Protein AF-A0A423TDB8-F1 (afdb_monomer_lite)

Foldseek 3Di:
DPPVVVVVVVVVVVVVVPPPPLDPLQRLCVVACWGADPVQQEIENQRDQELVSLLVSLVSCVVSVNAETAEYHHEPHQRYQEADACSNARHAYQEYAHEAHARHEYAYANHHNNQERHAYYEDAYDQYQAQHQHAHQNHQYYEYCALNHAEQELCRCVNHQNHQEYYHEQHQVDPQFHDADQNSAASNQNHAYYHHENGQHGVLELDARSAAYQHPNHQEDHAYHDERAYAAANSHYNDALNHEYEYEYPAADDCRRCVRCQVRLYEYEYEDQDDPEQSCLVLVVDPPRPSYWYWYAYPNDIDTPVPDDNVSHPCNPPD

Secondary structure (DSSP, 8-state):
--SSHHHHHHHHHSS---------HHHHHTTSS-EEETTTTEEE-TT-SSHHHHHHHHHHHHHTT--EEEEEEEES-SS--B--TTTTTT-EEEEEEEE--TT-B--S---GGGGGT--EEE---TT--S------SS--EEE---TT--EE-TTTTTT-TT-SEEE-TTTT-SSS-BEE-TTTTTT-TT--EEE-TT--BGGGEE-TTTEE---TT--EEEEEEEEESEE-TTSEES--TT-EEEEEESS---HHHHHHHHHTT-EEEEE-SS-SSTTTHHHHH-TT-TT-EEEEEETTEEEEGGGS-GGGGTTTT--

Radius of gyration: 26.73 Å; chains: 1; bounding box: 59×51×99 Å

Organism: Penaeus vannamei (NCBI:txid6689)

pLDDT: mean 85.4, std 16.89, range [31.38, 98.81]

InterPro domains:
  IPR032675 Leucine-rich repeat domain superfamily [G3DSA:3.80.10.10] (21-308)

Sequence (319 aa):
MKTQVLLLAVLLAHAAVGWGLTPSLSSLLENSACDYNDLENIVDCSAVEDVSEVTDAMNILSEAGFNDFGSFLLSDNPRVTSLPEDLFGDVQFRRIAITNNANLVIEKDFLGAARDVVLQIDLSSPQMASIPPLRSSSVTKYTQNAEALEHISKDALAGMPNLESLTLKKAGNNQNGLTIDFGAFATLKKLEALDMEGSRLSGFNVTSGAFHFDSPALKTVQLGGIYMANVFPSSFEGFTADTTLTLMLNYPITIGNFFNVFNSGASVVVQETTPCSCNLAWIRLSSFLQQASISCIVRQDFVSLANVPESSFLHCCGA

Structure (mmCIF, N/CA/C/O backbone):
data_AF-A0A423TDB8-F1
#
_entry.id   AF-A0A423TDB8-F1
#
loop_
_atom_site.group_PDB
_atom_site.id
_atom_site.type_symbol
_atom_site.label_atom_id
_atom_site.label_alt_id
_atom_site.label_comp_id
_atom_site.label_asym_id
_atom_site.label_entity_id
_atom_site.label_seq_id
_atom_site.pdbx_PDB_ins_code
_atom_site.Cartn_x
_atom_site.Cartn_y
_atom_site.Cartn_z
_atom_site.occupancy
_atom_site.B_iso_or_equiv
_atom_site.auth_seq_id
_atom_site.auth_comp_id
_atom_site.auth_asym_id
_atom_site.auth_atom_id
_atom_site.pdbx_PDB_model_num
ATOM 1 N N . MET A 1 1 ? -33.762 -32.361 58.397 1.00 47.97 1 MET A N 1
ATOM 2 C CA . MET A 1 1 ? -34.072 -30.964 57.999 1.00 47.97 1 MET A CA 1
ATOM 3 C C . MET A 1 1 ? -32.888 -30.250 57.316 1.00 47.97 1 MET A C 1
ATOM 5 O O . MET A 1 1 ? -32.686 -29.070 57.548 1.00 47.97 1 MET A O 1
ATOM 9 N N . LYS A 1 2 ? -32.105 -30.918 56.449 1.00 42.94 2 LYS A N 1
ATOM 10 C CA . LYS A 1 2 ? -31.031 -30.266 55.657 1.00 42.94 2 LYS A CA 1
ATOM 11 C C . LYS A 1 2 ? -31.090 -30.561 54.150 1.00 42.94 2 LYS A C 1
ATOM 13 O O . LYS A 1 2 ? -30.328 -29.990 53.389 1.00 42.94 2 LYS A O 1
ATOM 18 N N . THR A 1 3 ? -32.036 -31.387 53.710 1.00 41.88 3 THR A N 1
ATOM 19 C CA . THR A 1 3 ? -32.148 -31.852 52.317 1.00 41.88 3 THR A CA 1
ATOM 20 C C . THR A 1 3 ? -33.289 -31.203 51.527 1.00 41.88 3 THR A C 1
ATOM 22 O O . THR A 1 3 ? -33.390 -31.432 50.331 1.00 41.88 3 THR A O 1
ATOM 25 N N . GLN A 1 4 ? -34.119 -30.360 52.153 1.00 42.53 4 GLN A N 1
ATOM 26 C CA . GLN A 1 4 ? -35.199 -29.628 51.465 1.00 42.53 4 GLN A CA 1
ATOM 27 C C . GLN A 1 4 ? -34.854 -28.172 51.117 1.00 42.53 4 GLN A C 1
ATOM 29 O O . GLN A 1 4 ? -35.576 -27.548 50.351 1.00 42.53 4 GLN A O 1
ATOM 34 N N . VAL A 1 5 ? -33.733 -27.637 51.615 1.00 44.56 5 VAL A N 1
ATOM 35 C CA . VAL A 1 5 ? -33.300 -26.260 51.303 1.00 44.56 5 VAL A CA 1
ATOM 36 C C . VAL A 1 5 ? -32.491 -26.201 49.998 1.00 44.56 5 VAL A C 1
ATOM 38 O O . VAL A 1 5 ? -32.511 -25.187 49.311 1.00 44.56 5 VAL A O 1
ATOM 41 N N . LEU A 1 6 ? -31.849 -27.304 49.588 1.00 40.44 6 LEU A N 1
ATOM 42 C CA . LEU A 1 6 ? -31.037 -27.325 48.364 1.00 40.44 6 LEU A CA 1
ATOM 43 C C . LEU A 1 6 ? -31.867 -27.410 47.070 1.00 40.44 6 LEU A C 1
ATOM 45 O O . LEU A 1 6 ? -31.426 -26.912 46.041 1.00 40.44 6 LEU A O 1
ATOM 49 N N . LEU A 1 7 ? -33.075 -27.990 47.106 1.00 37.03 7 LEU A N 1
ATOM 50 C CA . LEU A 1 7 ? -33.921 -28.081 45.907 1.00 37.03 7 LEU A CA 1
ATOM 51 C C . LEU A 1 7 ? -34.607 -26.751 45.5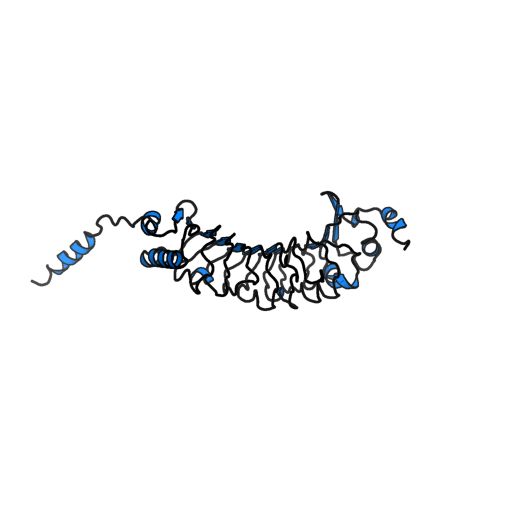59 1.00 37.03 7 LEU A C 1
ATOM 53 O O . LEU A 1 7 ? -34.868 -26.498 44.387 1.00 37.03 7 LEU A O 1
ATOM 57 N N . LEU A 1 8 ? -34.852 -25.878 46.543 1.00 37.00 8 LEU A N 1
ATOM 58 C CA . LEU A 1 8 ? -35.463 -24.568 46.290 1.00 37.00 8 LEU A CA 1
ATOM 59 C C . LEU A 1 8 ? -34.463 -23.564 45.687 1.00 37.00 8 LEU A C 1
ATOM 61 O O . LEU A 1 8 ? -34.857 -22.721 44.888 1.00 37.00 8 LEU A O 1
ATOM 65 N N . ALA A 1 9 ? -33.168 -23.690 46.000 1.00 38.56 9 ALA A N 1
ATOM 66 C CA . ALA A 1 9 ? -32.120 -22.836 45.432 1.00 38.56 9 ALA A CA 1
ATOM 67 C C . ALA A 1 9 ? -31.793 -23.183 43.964 1.00 38.56 9 ALA A C 1
ATOM 69 O O . ALA A 1 9 ? -31.503 -22.293 43.171 1.00 38.56 9 ALA A O 1
ATOM 70 N N . VAL A 1 10 ? -31.906 -24.458 43.570 1.00 40.19 10 VAL A N 1
ATOM 71 C CA . VAL A 1 10 ? -31.665 -24.889 42.177 1.00 40.19 10 VAL A CA 1
ATOM 72 C C . VAL A 1 10 ? -32.864 -24.585 41.266 1.00 40.19 10 VAL A C 1
ATOM 74 O O . VAL A 1 10 ? -32.676 -24.296 40.085 1.00 40.19 10 VAL A O 1
ATOM 77 N N . LEU A 1 11 ? -34.088 -24.556 41.806 1.00 34.47 11 LEU A N 1
ATOM 78 C CA . LEU A 1 11 ? -35.290 -24.153 41.061 1.00 34.47 11 LEU A CA 1
ATOM 79 C C . LEU A 1 11 ? -35.441 -22.627 40.918 1.00 34.47 11 LEU A C 1
ATOM 81 O O . LEU A 1 11 ? -36.023 -22.177 39.935 1.00 34.47 11 LEU A O 1
ATOM 85 N N . LEU A 1 12 ? -34.852 -21.823 41.813 1.00 34.44 12 LEU A N 1
ATOM 86 C CA . LEU A 1 12 ? -34.768 -20.363 41.644 1.00 34.44 12 LEU A CA 1
ATOM 87 C C . LEU A 1 12 ? -33.663 -19.927 40.665 1.00 34.44 12 LEU A C 1
ATOM 89 O O . LEU A 1 12 ? -33.785 -18.866 40.062 1.00 34.44 12 LEU A O 1
ATOM 93 N N . ALA A 1 13 ? -32.645 -20.760 40.422 1.00 36.22 13 ALA A N 1
ATOM 94 C CA . ALA A 1 13 ? -31.637 -20.503 39.387 1.00 36.22 13 ALA A CA 1
ATOM 95 C C . ALA A 1 13 ? -32.132 -20.822 37.958 1.00 36.22 13 ALA A C 1
ATOM 97 O O . ALA A 1 13 ? -31.600 -20.285 36.995 1.00 36.22 13 ALA A O 1
ATOM 98 N N . HIS A 1 14 ? -33.175 -21.649 37.811 1.00 34.91 14 HIS A N 1
ATOM 99 C CA . HIS A 1 14 ? -33.782 -21.969 36.508 1.00 34.91 14 HIS A CA 1
ATOM 100 C C . HIS A 1 14 ? -35.017 -21.116 36.173 1.00 34.91 14 HIS A C 1
ATOM 102 O O . HIS A 1 14 ? -35.495 -21.153 35.043 1.00 34.91 14 HIS A O 1
ATOM 108 N N . ALA A 1 15 ? -35.526 -20.327 37.125 1.00 31.92 15 ALA A N 1
ATOM 109 C CA . ALA A 1 15 ? -36.660 -19.421 36.917 1.00 31.92 15 ALA A CA 1
ATOM 110 C C . ALA A 1 15 ? -36.241 -17.960 36.654 1.00 31.92 15 ALA A C 1
ATOM 112 O O . ALA A 1 15 ? -37.093 -17.125 36.364 1.00 31.92 15 ALA A O 1
ATOM 113 N N . ALA A 1 16 ? -34.937 -17.660 36.702 1.00 34.12 16 ALA A N 1
ATOM 114 C CA . ALA A 1 16 ? -34.360 -16.388 36.264 1.00 34.12 16 ALA A CA 1
ATOM 115 C C . ALA A 1 16 ? -33.851 -16.432 34.809 1.00 34.12 16 ALA A C 1
ATOM 117 O O . ALA A 1 16 ? -33.123 -15.543 34.384 1.00 34.12 16 ALA A O 1
ATOM 118 N N . VAL A 1 17 ? -34.305 -17.400 34.001 1.00 40.53 17 VAL A N 1
ATOM 119 C CA . VAL A 1 17 ? -34.370 -17.243 32.533 1.00 40.53 17 VAL A CA 1
ATOM 120 C C . VAL A 1 17 ? -35.601 -16.386 32.210 1.00 40.53 17 VAL A C 1
ATOM 122 O O . VAL A 1 17 ? -36.497 -16.748 31.450 1.00 40.53 17 VAL A O 1
ATOM 125 N N . GLY A 1 18 ? -35.702 -15.249 32.895 1.00 37.06 18 GLY A N 1
ATOM 126 C CA . GLY A 1 18 ? -36.637 -14.205 32.548 1.00 37.06 18 GLY A CA 1
ATOM 127 C C . GLY A 1 18 ? -36.064 -13.547 31.319 1.00 37.06 18 GLY A C 1
ATOM 128 O O . GLY A 1 18 ? -35.128 -12.781 31.475 1.00 37.06 18 GLY A O 1
ATOM 129 N N . TRP A 1 19 ? -36.562 -13.929 30.139 1.00 38.28 19 TRP A N 1
ATOM 130 C CA . TRP A 1 19 ? -36.590 -13.113 28.923 1.00 38.28 19 TRP A CA 1
ATOM 131 C C . TRP A 1 19 ? -35.414 -12.140 28.878 1.00 38.28 19 TRP A C 1
ATOM 133 O O . TRP A 1 19 ? -35.594 -10.928 28.984 1.00 38.28 19 TRP A O 1
ATOM 143 N N . GLY A 1 20 ? -34.202 -12.697 28.838 1.00 37.84 20 GLY A N 1
ATOM 144 C CA . GLY A 1 20 ? -32.996 -11.915 28.670 1.00 37.84 20 GLY A CA 1
ATOM 145 C C . GLY A 1 20 ? -33.059 -11.391 27.254 1.00 37.84 20 GLY A C 1
ATOM 146 O O . GLY A 1 20 ? -32.600 -12.059 26.334 1.00 37.84 20 GLY A O 1
ATOM 147 N N . LEU A 1 21 ? -33.727 -10.254 27.073 1.00 44.28 21 LEU A N 1
ATOM 148 C CA . LEU A 1 21 ? -33.546 -9.413 25.912 1.00 44.28 21 LEU A CA 1
ATOM 149 C C . LEU A 1 21 ? -32.072 -9.032 25.974 1.00 44.28 21 LEU A C 1
ATOM 151 O O . LEU A 1 21 ? -31.703 -8.098 26.679 1.00 44.28 21 LEU A O 1
ATOM 155 N N . THR A 1 22 ? -31.219 -9.829 25.331 1.00 56.78 22 THR A N 1
ATOM 156 C CA . THR A 1 22 ? -29.885 -9.371 24.969 1.00 56.78 22 THR A CA 1
ATOM 157 C C . THR A 1 22 ? -30.126 -8.052 24.247 1.00 56.78 22 THR A C 1
ATOM 159 O O . THR A 1 22 ? -30.846 -8.073 23.238 1.00 56.78 22 THR A O 1
ATOM 162 N N . PRO A 1 23 ? -29.676 -6.911 24.798 1.00 64.12 23 PRO A N 1
ATOM 163 C CA . PRO A 1 23 ? -29.889 -5.639 24.136 1.00 64.12 23 PRO A CA 1
ATOM 164 C C . PRO A 1 23 ? -29.324 -5.768 22.724 1.00 64.12 23 PRO A C 1
ATOM 166 O O . PRO A 1 23 ? -28.252 -6.342 22.523 1.00 64.12 23 PRO A O 1
ATOM 169 N N . SER A 1 24 ? -30.096 -5.326 21.734 1.00 80.25 24 SER A N 1
ATOM 170 C CA . SER A 1 24 ? -29.596 -5.268 20.363 1.00 80.25 24 SER A CA 1
ATOM 171 C C . SER A 1 24 ? -28.331 -4.407 20.326 1.00 80.25 24 SER A C 1
ATOM 173 O O . SER A 1 24 ? -28.230 -3.435 21.078 1.00 80.25 24 SER A O 1
ATOM 175 N N . LEU A 1 25 ? -27.376 -4.738 19.461 1.00 82.69 25 LEU A N 1
ATOM 176 C CA . LEU A 1 25 ? -26.144 -3.960 19.303 1.00 82.69 25 LEU A CA 1
ATOM 177 C C . LEU A 1 25 ? -26.436 -2.479 19.022 1.00 82.69 25 LEU A C 1
ATOM 179 O O . LEU A 1 25 ? -25.852 -1.612 19.665 1.00 82.69 25 LEU A O 1
ATOM 183 N N . SER A 1 26 ? -27.434 -2.188 18.184 1.00 82.56 26 SER A N 1
ATOM 184 C CA . SER A 1 26 ? -27.888 -0.815 17.935 1.00 82.56 26 SER A CA 1
ATOM 185 C C . SER A 1 26 ? -28.382 -0.113 19.207 1.00 82.56 26 SER A C 1
ATOM 187 O O . SER A 1 26 ? -28.063 1.047 19.427 1.00 82.56 26 SER A O 1
ATOM 189 N N . SER A 1 27 ? -29.099 -0.812 20.098 1.00 82.94 27 SER A N 1
ATOM 190 C CA . SER A 1 27 ? -29.525 -0.232 21.386 1.00 82.94 27 SER A CA 1
ATOM 191 C C . SER A 1 27 ? -28.383 -0.055 22.393 1.00 82.94 27 SER A C 1
ATOM 193 O O . SER A 1 27 ? -28.468 0.802 23.266 1.00 82.94 27 SER A O 1
ATOM 195 N N . LEU A 1 28 ? -27.314 -0.856 22.295 1.00 84.94 28 LEU A N 1
ATOM 196 C CA . LEU A 1 28 ? -26.120 -0.676 23.130 1.00 84.94 28 LEU A CA 1
ATOM 197 C C . LEU A 1 28 ? -25.355 0.586 22.731 1.00 84.94 28 LEU A C 1
ATOM 199 O O . LEU A 1 28 ? -24.870 1.310 23.597 1.00 84.94 28 LEU A O 1
ATOM 203 N N . LEU A 1 29 ? -25.287 0.852 21.428 1.00 87.75 29 LEU A N 1
ATOM 204 C CA . LEU A 1 29 ? -24.590 2.002 20.866 1.00 87.75 29 LEU A CA 1
ATOM 205 C C . LEU A 1 29 ? -25.468 3.253 20.722 1.00 87.75 29 LEU A C 1
ATOM 207 O O . LEU A 1 29 ? -24.946 4.286 20.331 1.00 87.75 29 LEU A O 1
ATOM 211 N N . GLU A 1 30 ? -26.751 3.216 21.097 1.00 78.75 30 GLU A N 1
ATOM 212 C CA . GLU A 1 30 ? -27.700 4.338 20.939 1.00 78.75 30 GLU A CA 1
ATOM 213 C C . GLU A 1 30 ? -27.249 5.630 21.649 1.00 78.75 30 GLU A C 1
ATOM 215 O O . GLU A 1 30 ? -27.601 6.731 21.230 1.00 78.75 30 GLU A O 1
ATOM 220 N N . ASN A 1 31 ? -26.445 5.500 22.711 1.00 74.81 31 ASN A N 1
ATOM 221 C CA . ASN A 1 31 ? -25.842 6.632 23.427 1.00 74.81 31 ASN A CA 1
ATOM 222 C C . ASN A 1 31 ? -24.382 6.907 23.030 1.00 74.81 31 ASN A C 1
ATOM 224 O O . ASN A 1 31 ? -23.769 7.823 23.574 1.00 74.81 31 ASN A O 1
ATOM 228 N N . SER A 1 32 ? -23.817 6.110 22.125 1.00 81.94 32 SER A N 1
ATOM 229 C CA . SER A 1 32 ? -22.522 6.370 21.505 1.00 81.94 32 SER A CA 1
ATOM 230 C C . SER A 1 32 ? -22.733 7.111 20.183 1.00 81.94 32 SER A C 1
ATOM 232 O O . SER A 1 32 ? -23.771 6.969 19.543 1.00 81.94 32 SER A O 1
ATOM 234 N N . ALA A 1 33 ? -21.748 7.887 19.739 1.00 88.00 33 ALA A N 1
ATOM 235 C CA . ALA A 1 33 ? -21.774 8.473 18.396 1.00 88.00 33 ALA A CA 1
ATOM 236 C C . ALA A 1 33 ? -21.326 7.481 17.299 1.00 88.00 33 ALA A C 1
ATOM 238 O O . ALA A 1 33 ? -21.168 7.869 16.139 1.00 88.00 33 ALA A O 1
ATOM 239 N N . CYS A 1 34 ? -21.123 6.211 17.662 1.00 95.56 34 CYS A N 1
ATOM 240 C CA . CYS A 1 34 ? -20.943 5.111 16.727 1.00 95.56 34 CYS A CA 1
ATOM 241 C C . CYS A 1 34 ? -22.285 4.416 16.465 1.00 95.56 34 CYS A C 1
ATOM 243 O O . CYS A 1 34 ? -23.107 4.278 17.366 1.00 95.56 34 CYS A O 1
ATOM 245 N N . ASP A 1 35 ? -22.482 3.930 15.246 1.00 94.69 35 ASP A N 1
ATOM 246 C CA . ASP A 1 35 ? -23.650 3.147 14.849 1.00 94.69 35 ASP A CA 1
ATOM 247 C C . ASP A 1 35 ? -23.231 1.721 14.471 1.00 94.69 35 ASP A C 1
ATOM 249 O O . ASP A 1 35 ? -22.113 1.485 14.004 1.00 94.69 35 ASP A O 1
ATOM 253 N N . TYR A 1 36 ? -24.129 0.758 14.671 1.00 95.00 36 TYR A N 1
ATOM 254 C CA . TYR A 1 36 ? -23.941 -0.616 14.226 1.00 95.00 36 TYR A CA 1
ATOM 255 C C . TYR A 1 36 ? -24.950 -0.980 13.143 1.00 95.00 36 TYR A C 1
ATOM 257 O O . TYR A 1 36 ? -26.163 -1.002 13.365 1.00 95.00 36 TYR A O 1
ATOM 265 N N . ASN A 1 37 ? -24.422 -1.351 11.980 1.00 92.44 37 ASN A N 1
ATOM 266 C CA . ASN A 1 37 ? -25.196 -1.893 10.878 1.00 92.44 37 ASN A CA 1
ATOM 267 C C . ASN A 1 37 ? -25.186 -3.429 10.931 1.00 92.44 37 ASN A C 1
ATOM 269 O O . ASN A 1 37 ? -24.228 -4.070 10.488 1.00 92.44 37 ASN A O 1
ATOM 273 N N . ASP A 1 38 ? -26.288 -4.007 11.421 1.00 87.56 38 ASP A N 1
ATOM 274 C CA . ASP A 1 38 ? -26.511 -5.457 11.530 1.00 87.56 38 ASP A CA 1
ATOM 275 C C . ASP A 1 38 ? -26.313 -6.206 10.199 1.00 87.56 38 ASP A C 1
ATOM 277 O O . ASP A 1 38 ? -25.775 -7.314 10.171 1.00 87.56 38 ASP A O 1
ATOM 281 N N . LEU A 1 39 ? -26.776 -5.629 9.082 1.00 87.38 39 LEU A N 1
ATOM 282 C CA . LEU A 1 39 ? -26.801 -6.311 7.782 1.00 87.38 39 LEU A CA 1
ATOM 283 C C . LEU A 1 39 ? -25.399 -6.493 7.207 1.00 87.38 39 LEU A C 1
ATOM 285 O O . LEU A 1 39 ? -25.115 -7.502 6.560 1.00 87.38 39 LEU A O 1
ATOM 289 N N . GLU A 1 40 ? -24.536 -5.509 7.434 1.00 89.38 40 GLU A N 1
ATOM 290 C CA . GLU A 1 40 ? -23.174 -5.490 6.906 1.00 89.38 40 GLU A CA 1
ATOM 291 C C . GLU A 1 40 ? -22.130 -5.891 7.962 1.00 89.38 40 GLU A C 1
ATOM 293 O O . GLU A 1 40 ? -20.965 -6.115 7.628 1.00 89.38 40 GLU A O 1
ATOM 298 N N . ASN A 1 41 ? -22.553 -6.047 9.223 1.00 94.69 41 ASN A N 1
ATOM 299 C CA . ASN A 1 41 ? -21.706 -6.286 10.387 1.00 94.69 41 ASN A CA 1
ATOM 300 C C . ASN A 1 41 ? -20.602 -5.219 10.525 1.00 94.69 41 ASN A C 1
ATOM 302 O O . ASN A 1 41 ? -19.408 -5.538 10.614 1.00 94.69 41 ASN A O 1
ATOM 306 N N . ILE A 1 42 ? -21.020 -3.951 10.489 1.00 96.88 42 ILE A N 1
ATOM 307 C CA . ILE A 1 42 ? -20.144 -2.775 10.488 1.00 96.88 42 ILE A CA 1
ATOM 308 C C . ILE A 1 42 ? -20.400 -1.932 11.730 1.00 96.88 42 ILE A C 1
ATOM 310 O O . ILE A 1 42 ? -21.548 -1.601 12.011 1.00 96.88 42 ILE A O 1
ATOM 314 N N . VAL A 1 43 ? -19.328 -1.542 12.416 1.00 97.88 43 VAL A N 1
ATOM 315 C CA . VAL A 1 43 ? -19.348 -0.457 13.402 1.00 97.88 43 VAL A CA 1
ATOM 316 C C . VAL A 1 43 ? -18.830 0.806 12.719 1.00 97.88 43 VAL A C 1
ATOM 318 O O . VAL A 1 43 ? -17.675 0.851 12.291 1.00 97.88 43 VAL A O 1
ATOM 321 N N . ASP A 1 44 ? -19.689 1.810 12.580 1.00 97.81 44 ASP A N 1
ATOM 322 C CA . ASP A 1 44 ? -19.379 3.086 11.941 1.00 97.81 44 ASP A CA 1
ATOM 323 C C . ASP A 1 44 ? -19.302 4.196 12.988 1.00 97.81 44 ASP A C 1
ATOM 325 O O . ASP A 1 44 ? -20.299 4.568 13.596 1.00 97.81 44 ASP A O 1
ATOM 329 N N . CYS A 1 45 ? -18.106 4.735 13.187 1.00 97.88 45 CYS A N 1
ATOM 330 C CA . CYS A 1 45 ? -17.833 5.827 14.112 1.00 97.88 45 CYS A CA 1
ATOM 331 C C . CYS A 1 45 ? -17.531 7.142 13.378 1.00 97.88 45 CYS A C 1
ATOM 333 O O . CYS A 1 45 ? -16.879 8.028 13.922 1.00 97.88 45 CYS A O 1
ATOM 335 N N . SER A 1 46 ? -17.978 7.302 12.132 1.00 97.00 46 SER A N 1
ATOM 336 C CA . SER A 1 46 ? -17.703 8.500 11.326 1.00 97.00 46 SER A CA 1
ATOM 337 C C . SER A 1 46 ? -18.282 9.788 11.930 1.00 97.00 46 SER A C 1
ATOM 339 O O . SER A 1 46 ? -17.739 10.871 11.707 1.00 97.00 46 SER A O 1
ATOM 341 N N . ALA A 1 47 ? -19.342 9.687 12.739 1.00 95.88 47 ALA A N 1
ATOM 342 C CA . ALA A 1 47 ? -20.044 10.828 13.331 1.00 95.88 47 ALA A CA 1
ATOM 343 C C . ALA A 1 47 ? -19.489 11.307 14.687 1.00 95.88 47 ALA A C 1
ATOM 345 O O . ALA A 1 47 ? -19.988 12.306 15.207 1.00 95.88 47 ALA A O 1
ATOM 346 N N . VAL A 1 48 ? -18.475 10.635 15.246 1.00 96.38 48 VAL A N 1
ATOM 347 C CA . VAL A 1 48 ? -17.936 10.971 16.576 1.00 96.38 48 VAL A CA 1
ATOM 348 C C . VAL A 1 48 ? -17.379 12.391 16.636 1.00 96.38 48 VAL A C 1
ATOM 350 O O . VAL A 1 48 ? -16.776 12.894 15.680 1.00 96.38 48 VAL A O 1
ATOM 353 N N . GLU A 1 49 ? -17.553 13.049 17.778 1.00 94.50 49 GLU A N 1
ATOM 354 C CA . GLU A 1 49 ? -17.000 14.383 18.003 1.00 94.50 49 GLU A CA 1
ATOM 355 C C . GLU A 1 49 ? -15.576 14.341 18.567 1.00 94.50 49 GLU A C 1
ATOM 357 O O . GLU A 1 49 ? -14.782 15.240 18.275 1.00 94.50 49 GLU A O 1
ATOM 362 N N . ASP A 1 50 ? -15.256 13.282 19.316 1.00 94.75 50 ASP A N 1
ATOM 363 C CA . ASP A 1 50 ? -13.960 13.013 19.939 1.00 94.75 50 ASP A CA 1
ATOM 364 C C . ASP A 1 50 ? -13.602 11.520 19.816 1.00 94.75 50 ASP A C 1
ATOM 366 O O . ASP A 1 50 ? -14.469 10.647 19.806 1.00 94.75 50 ASP A O 1
ATOM 370 N N . VAL A 1 51 ? -12.308 11.200 19.743 1.00 96.06 51 VAL A N 1
ATOM 371 C CA . VAL A 1 51 ? -11.836 9.806 19.667 1.00 96.06 51 VAL A CA 1
ATOM 372 C C . VAL A 1 51 ? -12.144 9.010 20.944 1.00 96.06 51 VAL A C 1
ATOM 374 O O . VAL A 1 51 ? -12.214 7.778 20.903 1.00 96.06 51 VAL A O 1
ATOM 377 N N . SER A 1 52 ? -12.372 9.683 22.077 1.00 96.00 52 SER A N 1
ATOM 378 C CA . SER A 1 52 ? -12.838 9.037 23.305 1.00 96.00 52 SER A CA 1
ATOM 379 C C . SER A 1 52 ? -14.182 8.342 23.109 1.00 96.00 52 SER A C 1
ATOM 381 O O . SER A 1 52 ? -14.376 7.271 23.664 1.00 96.00 52 SER A O 1
ATOM 383 N N . GLU A 1 53 ? -15.071 8.873 22.263 1.00 96.56 53 GLU A N 1
ATOM 384 C CA . GLU A 1 53 ? -16.374 8.254 21.982 1.00 96.56 53 GLU A CA 1
ATOM 385 C C . GLU A 1 53 ? -16.222 6.916 21.247 1.00 96.56 53 GLU A C 1
ATOM 387 O O . GLU A 1 53 ? -16.988 5.985 21.489 1.00 96.56 53 GLU A O 1
ATOM 392 N N . VAL A 1 54 ? -15.190 6.784 20.403 1.00 97.44 54 VAL A N 1
ATOM 393 C CA . VAL A 1 54 ? -14.823 5.493 19.800 1.00 97.44 54 VAL A CA 1
ATOM 394 C C . VAL A 1 54 ? -14.363 4.528 20.886 1.00 97.44 54 VAL A C 1
ATOM 396 O O . VAL A 1 54 ? -14.805 3.385 20.921 1.00 97.44 54 VAL A O 1
ATOM 399 N N . THR A 1 55 ? -13.500 4.992 21.792 1.00 96.88 55 THR A N 1
ATOM 400 C CA . THR A 1 55 ? -12.972 4.171 22.895 1.00 96.88 55 THR A CA 1
ATOM 401 C C . THR A 1 55 ? -14.104 3.689 23.808 1.00 96.88 55 THR A C 1
ATOM 403 O O . THR A 1 55 ? -14.170 2.510 24.153 1.00 96.88 55 THR A O 1
ATOM 406 N N . ASP A 1 56 ? -15.039 4.576 24.146 1.00 96.12 56 ASP A N 1
ATOM 407 C CA . ASP A 1 56 ? -16.214 4.265 24.958 1.00 96.12 56 ASP A CA 1
ATOM 408 C C . ASP A 1 56 ? -17.119 3.243 24.260 1.00 96.12 56 ASP A C 1
ATOM 410 O O . ASP A 1 56 ? -17.557 2.283 24.894 1.00 96.12 56 ASP A O 1
ATOM 414 N N . ALA A 1 57 ? -17.338 3.382 22.948 1.00 96.94 57 ALA A N 1
ATOM 415 C CA . ALA A 1 57 ? -18.082 2.398 22.167 1.00 96.94 57 ALA A CA 1
ATOM 416 C C . ALA A 1 57 ? -17.407 1.017 22.197 1.00 96.94 57 ALA A C 1
ATOM 418 O O . ALA A 1 57 ? -18.081 0.020 22.451 1.00 96.94 57 ALA A O 1
ATOM 419 N N . MET A 1 58 ? -16.084 0.937 22.006 1.00 97.44 58 MET A N 1
ATOM 420 C CA . MET A 1 58 ? -15.355 -0.339 22.082 1.00 97.44 58 MET A CA 1
ATOM 421 C C . MET A 1 58 ? -15.477 -0.984 23.469 1.00 97.44 58 MET A C 1
ATOM 423 O O . MET A 1 58 ? -15.703 -2.191 23.568 1.00 97.44 58 MET A O 1
ATOM 427 N N . ASN A 1 59 ? -15.408 -0.184 24.538 1.00 96.06 59 ASN A N 1
ATOM 428 C CA . ASN A 1 59 ? -15.599 -0.666 25.907 1.00 96.06 59 ASN A CA 1
ATOM 429 C C . ASN A 1 59 ? -17.018 -1.206 26.130 1.00 96.06 59 ASN A C 1
ATOM 431 O O . ASN A 1 59 ? -17.170 -2.306 26.653 1.00 96.06 59 ASN A O 1
ATOM 435 N N . ILE A 1 60 ? -18.051 -0.484 25.679 1.00 95.19 60 ILE A N 1
ATOM 436 C CA . ILE A 1 60 ? -19.453 -0.924 25.774 1.00 95.19 60 ILE A CA 1
ATOM 437 C C . ILE A 1 60 ? -19.653 -2.266 25.058 1.00 95.19 60 ILE A C 1
ATOM 439 O O . ILE A 1 60 ? -20.284 -3.174 25.604 1.00 95.19 60 ILE A O 1
ATOM 443 N N . LEU A 1 61 ? -19.112 -2.402 23.844 1.00 95.75 61 LEU A N 1
ATOM 444 C CA . LEU A 1 61 ? -19.199 -3.634 23.060 1.00 95.75 61 LEU A CA 1
ATOM 445 C C . LEU A 1 61 ? -18.502 -4.798 23.776 1.00 95.75 61 LEU A C 1
ATOM 447 O O . LEU A 1 61 ? -19.099 -5.869 23.922 1.00 95.75 61 LEU A O 1
ATOM 451 N N . SER A 1 62 ? -17.294 -4.563 24.294 1.00 95.69 62 SER A N 1
ATOM 452 C CA . SER A 1 62 ? -16.523 -5.575 25.017 1.00 95.69 62 SER A CA 1
ATOM 453 C C . SER A 1 62 ? -17.189 -6.024 26.316 1.00 95.69 62 SER A C 1
ATOM 455 O O . SER A 1 62 ? -17.366 -7.225 26.542 1.00 95.69 62 SER A O 1
ATOM 457 N N . GLU A 1 63 ? -17.660 -5.085 27.140 1.00 95.25 63 GLU A N 1
ATOM 458 C CA . GLU A 1 63 ? -18.365 -5.380 28.393 1.00 95.25 63 GLU A CA 1
ATOM 459 C C . GLU A 1 63 ? -19.667 -6.161 28.161 1.00 95.25 63 GLU A C 1
ATOM 461 O O . GLU A 1 63 ? -20.045 -7.011 28.972 1.00 95.25 63 GLU A O 1
ATOM 466 N N . ALA A 1 64 ? -20.333 -5.916 27.030 1.00 93.25 64 ALA A N 1
ATOM 467 C CA . ALA A 1 64 ? -21.515 -6.655 26.605 1.00 93.25 64 ALA A CA 1
ATOM 468 C C . ALA A 1 64 ? -21.193 -8.013 25.941 1.00 93.25 64 ALA A C 1
ATOM 470 O O . ALA A 1 64 ? -22.110 -8.784 25.647 1.00 93.25 64 ALA A O 1
ATOM 471 N N . GLY A 1 65 ? -19.912 -8.338 25.738 1.00 94.44 65 GLY A N 1
ATOM 472 C CA . GLY A 1 65 ? -19.442 -9.598 25.159 1.00 94.44 65 GLY A CA 1
ATOM 473 C C . GLY A 1 65 ? -19.474 -9.653 23.629 1.00 94.44 65 GLY A C 1
ATOM 474 O O . GLY A 1 65 ? -19.342 -10.739 23.058 1.00 94.44 65 GLY A O 1
ATOM 475 N N . PHE A 1 66 ? -19.642 -8.515 22.956 1.00 94.25 66 PHE A N 1
ATOM 476 C CA . PHE A 1 66 ? -19.616 -8.405 21.500 1.00 94.25 66 PHE A CA 1
ATOM 477 C C . PHE A 1 66 ? -18.227 -7.965 21.033 1.00 94.25 66 PHE A C 1
ATOM 479 O O . PHE A 1 66 ? -17.928 -6.780 20.972 1.00 94.25 66 PHE A O 1
ATOM 486 N N . ASN A 1 67 ? -17.384 -8.939 20.687 1.00 95.19 67 ASN A N 1
ATOM 487 C CA . ASN A 1 67 ? -15.966 -8.698 20.400 1.00 95.19 67 ASN A CA 1
ATOM 488 C C . ASN A 1 67 ? -15.546 -8.963 18.951 1.00 95.19 67 ASN A C 1
ATOM 490 O O . ASN A 1 67 ? -14.387 -8.737 18.639 1.00 95.19 67 ASN A O 1
ATOM 494 N N . ASP A 1 68 ? -16.414 -9.469 18.070 1.00 96.38 68 ASP A N 1
ATOM 495 C CA . ASP A 1 68 ? -16.019 -9.842 16.701 1.00 96.38 68 ASP A CA 1
ATOM 496 C C . ASP A 1 68 ? -16.948 -9.219 15.659 1.00 96.38 68 ASP A C 1
ATOM 498 O O . ASP A 1 68 ? -18.134 -9.548 15.579 1.00 96.38 68 ASP A O 1
ATOM 502 N N . PHE A 1 69 ? -16.383 -8.337 14.838 1.00 97.62 69 PHE A N 1
ATOM 503 C CA . PHE A 1 69 ? -17.100 -7.564 13.835 1.00 97.62 69 PHE A CA 1
ATOM 504 C C . PHE A 1 69 ? -16.469 -7.694 12.448 1.00 97.62 69 PHE A C 1
ATOM 506 O O . PHE A 1 69 ? -15.275 -7.954 12.252 1.00 97.62 69 PHE A O 1
ATOM 513 N N . GLY A 1 70 ? -17.305 -7.479 11.436 1.00 98.06 70 GLY A N 1
ATOM 514 C CA . GLY A 1 70 ? -16.902 -7.535 10.042 1.00 98.06 70 GLY A CA 1
ATOM 515 C C . GLY A 1 70 ? -16.014 -6.356 9.677 1.00 98.06 70 GLY A C 1
ATOM 516 O O . GLY A 1 70 ? -14.944 -6.550 9.087 1.00 98.06 70 GLY A O 1
ATOM 517 N N . SER A 1 71 ? -16.444 -5.130 9.981 1.00 98.44 71 SER A N 1
ATOM 518 C CA . SER A 1 71 ? -15.688 -3.925 9.625 1.00 98.44 71 SER A CA 1
ATOM 519 C C . SER A 1 71 ? -15.836 -2.777 10.619 1.00 98.44 71 SER A C 1
ATOM 521 O O . SER A 1 71 ? -16.881 -2.615 11.239 1.00 98.44 71 SER A O 1
ATOM 523 N N . PHE A 1 72 ? -14.777 -1.979 10.728 1.00 98.69 72 PHE A N 1
ATOM 524 C CA . PHE A 1 72 ? -14.771 -0.687 11.407 1.00 98.69 72 PHE A CA 1
ATOM 525 C C . PHE A 1 72 ? -14.635 0.435 10.380 1.00 98.69 72 PHE A C 1
ATOM 527 O O . PHE A 1 72 ? -13.756 0.351 9.511 1.00 98.69 72 PHE A O 1
ATOM 534 N N . LEU A 1 73 ? -15.458 1.479 10.504 1.00 98.50 73 LEU A N 1
ATOM 535 C CA . LEU A 1 73 ? -15.392 2.685 9.682 1.00 98.50 73 LEU A CA 1
ATOM 536 C C . LEU A 1 73 ? -15.166 3.933 10.543 1.00 98.50 73 LEU A C 1
ATOM 538 O O . LEU A 1 73 ? -15.852 4.158 11.536 1.00 98.50 73 LEU A O 1
ATOM 542 N N . LEU A 1 74 ? -14.227 4.772 10.110 1.00 98.00 74 LEU A N 1
ATOM 543 C CA . LEU A 1 74 ? -14.077 6.154 10.564 1.00 98.00 74 LEU A CA 1
ATOM 544 C C . LEU A 1 74 ? -13.750 7.000 9.339 1.00 98.00 74 LEU A C 1
ATOM 546 O O . LEU A 1 74 ? -12.597 7.048 8.902 1.00 98.00 74 LEU A O 1
ATOM 550 N N . SER A 1 75 ? -14.769 7.605 8.738 1.00 96.88 75 SER A N 1
ATOM 551 C CA . SER A 1 75 ? -14.619 8.325 7.476 1.00 96.88 75 SER A CA 1
ATOM 552 C C . SER A 1 75 ? -15.149 9.746 7.538 1.00 96.88 75 SER A C 1
ATOM 554 O O . SER A 1 75 ? -16.036 10.052 8.327 1.00 96.88 75 SER A O 1
ATOM 556 N N . ASP A 1 76 ? -14.585 10.621 6.703 1.00 96.56 76 ASP A N 1
ATOM 557 C CA . ASP A 1 76 ? -15.038 12.009 6.547 1.00 96.56 76 ASP A CA 1
ATOM 558 C C . ASP A 1 76 ? -15.100 12.798 7.872 1.00 96.56 76 ASP A C 1
ATOM 560 O O . ASP A 1 76 ? -15.850 13.770 7.994 1.00 96.56 76 ASP A O 1
ATOM 564 N N . ASN A 1 77 ? -14.299 12.409 8.872 1.00 95.12 77 ASN A N 1
ATOM 565 C CA . ASN A 1 77 ? -14.305 13.024 10.189 1.00 95.12 77 ASN A CA 1
ATOM 566 C C . ASN A 1 77 ? -13.191 14.086 10.290 1.00 95.12 77 ASN A C 1
ATOM 568 O O . ASN A 1 77 ? -11.999 13.759 10.287 1.00 95.12 77 ASN A O 1
ATOM 572 N N . PRO A 1 78 ? -13.532 15.386 10.385 1.00 93.88 78 PRO A N 1
ATOM 573 C CA . PRO A 1 78 ? -12.534 16.448 10.477 1.00 93.88 78 PRO A CA 1
ATOM 574 C C . PRO A 1 78 ? -12.036 16.691 11.911 1.00 93.88 78 PRO A C 1
ATOM 576 O O . PRO A 1 78 ? -11.130 17.509 12.098 1.00 93.88 78 PRO A O 1
ATOM 579 N N . ARG A 1 79 ? -12.652 16.054 12.916 1.00 94.88 79 ARG A N 1
ATOM 580 C CA . ARG A 1 79 ? -12.441 16.338 14.343 1.00 94.88 79 ARG A CA 1
ATOM 581 C C . ARG A 1 79 ? -11.432 15.391 14.980 1.00 94.88 79 ARG A C 1
ATOM 583 O O . ARG A 1 79 ? -10.624 15.833 15.792 1.00 94.88 79 ARG A O 1
ATOM 590 N N . VAL A 1 80 ? -11.428 14.122 14.578 1.00 95.12 80 VAL A N 1
ATOM 591 C CA . VAL A 1 80 ? -10.451 13.137 15.050 1.00 95.12 80 VAL A CA 1
ATOM 592 C C . VAL A 1 80 ? -9.092 13.408 14.399 1.00 95.12 80 VAL A C 1
ATOM 594 O O . VAL A 1 80 ? -8.918 13.279 13.188 1.00 95.12 80 VAL A O 1
ATOM 597 N N . THR A 1 81 ? -8.116 13.805 15.216 1.00 94.75 81 THR A N 1
ATOM 598 C CA . THR A 1 81 ? -6.763 14.186 14.766 1.00 94.75 81 THR A CA 1
ATOM 599 C C . THR A 1 81 ? -5.701 13.133 15.063 1.00 94.75 81 THR A C 1
ATOM 601 O O . THR A 1 81 ? -4.645 13.129 14.435 1.00 94.75 81 THR A O 1
ATOM 604 N N . SER A 1 82 ? -5.964 12.217 15.995 1.00 95.38 82 SER A N 1
ATOM 605 C CA . SER A 1 82 ? -5.062 11.117 16.336 1.00 95.38 82 SER A CA 1
ATOM 606 C C . SER A 1 82 ? -5.842 9.908 16.835 1.00 95.38 82 SER A C 1
ATOM 608 O O . SER A 1 82 ? -6.956 10.056 17.338 1.00 95.38 82 SER A O 1
ATOM 610 N N . LEU A 1 83 ? -5.249 8.720 16.699 1.00 96.44 83 LEU A N 1
ATOM 611 C CA . LEU A 1 83 ? -5.770 7.489 17.290 1.00 96.44 83 LEU A CA 1
ATOM 612 C C . LEU A 1 83 ? -4.882 7.082 18.474 1.00 96.44 83 LEU A C 1
ATOM 614 O O . LEU A 1 83 ? -3.651 7.082 18.331 1.00 96.44 83 LEU A O 1
ATOM 618 N N . PRO A 1 84 ? -5.462 6.737 19.636 1.00 96.69 84 PRO A N 1
ATOM 619 C CA . PRO A 1 84 ? -4.696 6.180 20.737 1.00 96.69 84 PRO A CA 1
ATOM 620 C C . PRO A 1 84 ? -4.122 4.806 20.362 1.00 96.69 84 PRO A C 1
ATOM 622 O O . PRO A 1 84 ? -4.609 4.115 19.467 1.00 96.69 84 PRO A O 1
ATOM 625 N N . GLU A 1 85 ? -3.061 4.415 21.067 1.00 97.38 85 GLU A N 1
ATOM 626 C CA . GLU A 1 85 ? -2.603 3.025 21.042 1.00 97.38 85 GLU A CA 1
ATOM 627 C C . GLU A 1 85 ? -3.706 2.136 21.612 1.00 97.38 85 GLU A C 1
ATOM 629 O O . GLU A 1 85 ? -4.379 2.550 22.554 1.00 97.38 85 GLU A O 1
ATOM 634 N N . ASP A 1 86 ? -3.871 0.939 21.049 1.00 97.38 86 ASP A N 1
ATOM 635 C CA . ASP A 1 86 ? -4.855 -0.035 21.541 1.00 97.38 86 ASP A CA 1
ATOM 636 C C . ASP A 1 86 ? -6.314 0.479 21.532 1.00 97.38 86 ASP A C 1
ATOM 638 O O . ASP A 1 86 ? -7.120 0.110 22.380 1.00 97.38 86 ASP A O 1
ATOM 642 N N . LEU A 1 87 ? -6.671 1.334 20.561 1.00 98.12 87 LEU A N 1
ATOM 643 C CA . LEU A 1 87 ? -8.010 1.929 20.430 1.00 98.12 87 LEU A CA 1
ATOM 644 C C . LEU A 1 87 ? -9.144 0.895 20.484 1.00 98.12 87 LEU A C 1
ATOM 646 O O . LEU A 1 87 ? -10.190 1.169 21.066 1.00 98.12 87 LEU A O 1
ATOM 650 N N . PHE A 1 88 ? -8.963 -0.267 19.852 1.00 98.06 88 PHE A N 1
ATOM 651 C CA . PHE A 1 88 ? -10.008 -1.291 19.813 1.00 98.06 88 PHE A CA 1
ATOM 652 C C . PHE A 1 88 ? -10.078 -2.168 21.065 1.00 98.06 88 PHE A C 1
ATOM 654 O O . PHE A 1 88 ? -11.067 -2.881 21.227 1.00 98.06 88 PHE A O 1
ATOM 661 N N . GLY A 1 89 ? -9.079 -2.123 21.954 1.00 97.44 89 GLY A N 1
ATOM 662 C CA . GLY A 1 89 ? -9.018 -2.984 23.134 1.00 97.44 89 GLY A CA 1
ATOM 663 C C . GLY A 1 89 ? -9.245 -4.454 22.770 1.00 97.44 89 GLY A C 1
ATOM 664 O O . GLY A 1 89 ? -8.540 -5.007 21.927 1.00 97.44 89 GLY A O 1
ATOM 665 N N . ASP A 1 90 ? -10.268 -5.076 23.359 1.00 97.94 90 ASP A N 1
ATOM 666 C CA . ASP A 1 90 ? -10.636 -6.480 23.113 1.00 97.94 90 ASP A CA 1
ATOM 667 C C . ASP A 1 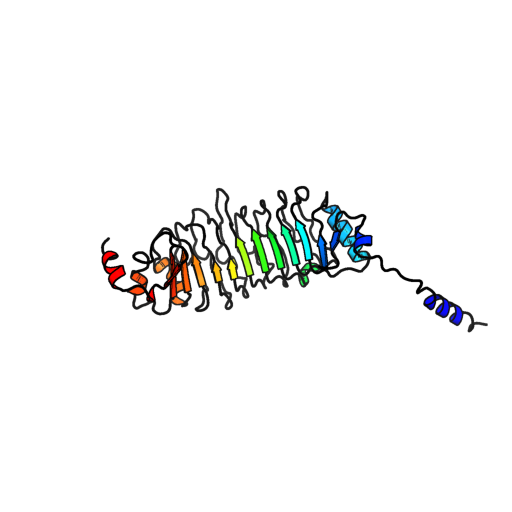90 ? -11.509 -6.702 21.862 1.00 97.94 90 ASP A C 1
ATOM 669 O O . ASP A 1 90 ? -11.762 -7.847 21.472 1.00 97.94 90 ASP A O 1
ATOM 673 N N . VAL A 1 91 ? -11.969 -5.626 21.217 1.00 98.12 91 VAL A N 1
ATOM 674 C CA . VAL A 1 91 ? -12.835 -5.694 20.040 1.00 98.12 91 VAL A CA 1
ATOM 675 C C . VAL A 1 91 ? -12.009 -5.961 18.782 1.00 98.12 91 VAL A C 1
ATOM 677 O O . VAL A 1 91 ? -10.941 -5.396 18.547 1.00 98.12 91 VAL A O 1
ATOM 680 N N . GLN A 1 92 ? -12.518 -6.850 17.938 1.00 97.81 92 GLN A N 1
ATOM 681 C CA . GLN A 1 92 ? -11.851 -7.342 16.748 1.00 97.81 92 GLN A CA 1
ATOM 682 C C . GLN A 1 92 ? -12.610 -6.975 15.479 1.00 97.81 92 GLN A C 1
ATOM 684 O O . GLN A 1 92 ? -13.827 -7.131 15.388 1.00 97.81 92 GLN A O 1
ATOM 689 N N . PHE A 1 93 ? -11.857 -6.584 14.450 1.00 98.50 93 PHE A N 1
ATOM 690 C CA . PHE A 1 93 ? -12.386 -6.274 13.126 1.00 98.50 93 PHE A CA 1
ATOM 691 C C . PHE A 1 93 ? -11.616 -7.031 12.048 1.00 98.50 93 PHE A C 1
ATOM 693 O O . PHE A 1 93 ? -10.385 -7.070 12.059 1.00 98.50 93 PHE A O 1
ATOM 700 N N . ARG A 1 94 ? -12.323 -7.614 11.072 1.00 98.31 94 ARG A N 1
ATOM 701 C CA . ARG A 1 94 ? -11.675 -8.241 9.901 1.00 98.31 94 ARG A CA 1
ATOM 702 C C . ARG A 1 94 ? -11.230 -7.219 8.856 1.00 98.31 94 ARG A C 1
ATOM 704 O O . ARG A 1 94 ? -10.271 -7.483 8.124 1.00 98.31 94 ARG A O 1
ATOM 711 N N . ARG A 1 95 ? -11.908 -6.071 8.775 1.00 98.75 95 ARG A N 1
ATOM 712 C CA . ARG A 1 95 ? -11.541 -4.948 7.902 1.00 98.75 95 ARG A CA 1
ATOM 713 C C . ARG A 1 95 ? -11.615 -3.631 8.656 1.00 98.75 95 ARG A C 1
ATOM 715 O O . ARG A 1 95 ? -12.534 -3.416 9.437 1.00 98.75 95 ARG A O 1
ATOM 722 N N . ILE A 1 96 ? -10.672 -2.748 8.386 1.00 98.81 96 ILE A N 1
ATOM 723 C CA . ILE A 1 96 ? -10.626 -1.410 8.969 1.00 98.81 96 ILE A CA 1
ATOM 724 C C . ILE A 1 96 ? -10.511 -0.421 7.819 1.00 98.81 96 ILE A C 1
ATOM 726 O O . ILE A 1 96 ? -9.589 -0.542 7.011 1.00 98.81 96 ILE A O 1
ATOM 730 N N . ALA A 1 97 ? -11.417 0.551 7.756 1.00 98.50 97 ALA A N 1
ATOM 731 C CA . ALA A 1 97 ? -11.311 1.669 6.830 1.00 98.50 97 ALA A CA 1
ATOM 732 C C . ALA A 1 97 ? -11.375 2.993 7.597 1.00 98.50 97 ALA A C 1
ATOM 734 O O . ALA A 1 97 ? -12.382 3.330 8.219 1.00 98.50 97 ALA A O 1
ATOM 735 N N . ILE A 1 98 ? -10.273 3.736 7.549 1.00 97.62 98 ILE A N 1
ATOM 736 C CA . ILE A 1 98 ? -10.126 5.051 8.165 1.00 97.62 98 ILE A CA 1
ATOM 737 C C . ILE A 1 98 ? -9.735 6.027 7.060 1.00 97.62 98 ILE A C 1
ATOM 739 O O . ILE A 1 98 ? -8.562 6.141 6.686 1.00 97.62 98 ILE A O 1
ATOM 743 N N . THR A 1 99 ? -10.736 6.688 6.479 1.00 96.88 99 THR A N 1
ATOM 744 C CA . THR A 1 99 ? -10.579 7.377 5.193 1.00 96.88 99 THR A CA 1
ATOM 745 C C . THR A 1 99 ? -11.064 8.820 5.215 1.00 96.88 99 THR A C 1
ATOM 747 O O . THR A 1 99 ? -11.979 9.185 5.936 1.00 96.88 99 THR A O 1
ATOM 750 N N . ASN A 1 100 ? -10.428 9.673 4.419 1.00 94.88 100 ASN A N 1
ATOM 751 C CA . ASN A 1 100 ? -10.784 11.082 4.262 1.00 94.88 100 ASN A CA 1
ATOM 752 C C . ASN A 1 100 ? -10.885 11.893 5.575 1.00 94.88 100 ASN A C 1
ATOM 754 O O . ASN A 1 100 ? -11.622 12.874 5.661 1.00 94.88 100 ASN A O 1
ATOM 758 N N . ASN A 1 101 ? -10.107 11.524 6.597 1.00 94.38 101 ASN A N 1
ATOM 759 C CA . ASN A 1 101 ? -10.038 12.279 7.846 1.00 94.38 101 ASN A CA 1
ATOM 760 C C . ASN A 1 101 ? -8.975 13.372 7.705 1.00 94.38 101 ASN A C 1
ATOM 762 O O . ASN A 1 101 ? -7.771 13.109 7.745 1.00 94.38 101 ASN A O 1
ATOM 766 N N . ALA A 1 102 ? -9.424 14.605 7.469 1.00 90.44 102 ALA A N 1
ATOM 767 C CA . ALA A 1 102 ? -8.581 15.691 6.965 1.00 90.44 102 ALA A CA 1
ATOM 768 C C . ALA A 1 102 ? -7.388 16.057 7.861 1.00 90.44 102 ALA A C 1
ATOM 770 O O . ALA A 1 102 ? -6.403 16.575 7.350 1.00 90.44 102 ALA A O 1
ATOM 771 N N . ASN A 1 103 ? -7.471 15.795 9.167 1.00 90.94 103 ASN A N 1
ATOM 772 C CA . ASN A 1 103 ? -6.459 16.183 10.153 1.00 90.94 103 ASN A CA 1
ATOM 773 C C . ASN A 1 103 ? -5.824 14.982 10.869 1.00 90.94 103 ASN A C 1
ATOM 775 O O . ASN A 1 103 ? -5.080 15.173 11.829 1.00 90.94 103 ASN A O 1
ATOM 779 N N . LEU A 1 104 ? -6.152 13.757 10.452 1.00 93.88 104 LEU A N 1
ATOM 780 C CA . LEU A 1 104 ? -5.753 12.556 11.170 1.00 93.88 104 LEU A CA 1
ATOM 781 C C . LEU A 1 104 ? -4.293 12.190 10.901 1.00 93.88 104 LEU A C 1
ATOM 783 O O . LEU A 1 104 ? -3.884 12.020 9.751 1.00 93.88 104 LEU A O 1
ATOM 787 N N . VAL A 1 105 ? -3.545 11.983 11.982 1.00 91.94 105 VAL A N 1
ATOM 788 C CA . VAL A 1 105 ? -2.203 11.399 11.980 1.00 91.94 105 VAL A CA 1
ATOM 789 C C . VAL A 1 105 ? -2.201 10.157 12.870 1.00 91.94 105 VAL A C 1
ATOM 791 O O . VAL A 1 105 ? -2.726 10.171 13.983 1.00 91.94 105 VAL A O 1
ATOM 794 N N . ILE A 1 106 ? -1.606 9.066 12.386 1.00 93.56 106 ILE A N 1
ATOM 795 C CA . ILE A 1 106 ? -1.531 7.795 13.114 1.00 93.56 106 ILE A CA 1
ATOM 796 C C . ILE A 1 106 ? -0.063 7.484 13.406 1.00 93.56 106 ILE A C 1
ATOM 798 O O . ILE A 1 106 ? 0.672 6.997 12.550 1.00 93.56 106 ILE A O 1
ATOM 802 N N . GLU A 1 107 ? 0.360 7.770 14.635 1.00 92.44 107 GLU A N 1
ATOM 803 C CA . GLU A 1 107 ? 1.745 7.559 15.087 1.00 92.44 107 GLU A CA 1
ATOM 804 C C . GLU A 1 107 ? 1.922 6.279 15.915 1.00 92.44 107 GLU A C 1
ATOM 806 O O . GLU A 1 107 ? 3.048 5.870 16.201 1.00 92.44 107 GLU A O 1
ATOM 811 N N . LYS A 1 108 ? 0.817 5.647 16.325 1.00 95.62 108 LYS A N 1
ATOM 812 C CA . LYS A 1 108 ? 0.799 4.480 17.211 1.00 95.62 108 LYS A CA 1
ATOM 813 C C . LYS A 1 108 ? -0.015 3.344 16.609 1.00 95.62 108 LYS A C 1
ATOM 815 O O . LYS A 1 108 ? -0.860 3.554 15.742 1.00 95.62 108 LYS A O 1
ATOM 820 N N . ASP A 1 109 ? 0.248 2.136 17.092 1.00 97.38 109 ASP A N 1
ATOM 821 C CA . ASP A 1 109 ? -0.525 0.957 16.722 1.00 97.38 109 ASP A CA 1
ATOM 822 C C . ASP A 1 109 ? -1.851 0.921 17.496 1.00 97.38 109 ASP A C 1
ATOM 824 O O . ASP A 1 109 ? -1.886 0.655 18.697 1.00 97.38 109 ASP A O 1
ATOM 828 N N . PHE A 1 110 ? -2.948 1.207 16.802 1.00 98.12 110 PHE A N 1
ATOM 829 C CA . PHE A 1 110 ? -4.287 1.301 17.384 1.00 98.12 110 PHE A CA 1
ATOM 830 C C . PHE A 1 110 ? -5.056 -0.034 17.378 1.00 98.12 110 PHE A C 1
ATOM 832 O O . PHE A 1 110 ? -6.181 -0.089 17.865 1.00 98.12 110 PHE A O 1
ATOM 839 N N . LEU A 1 111 ? -4.489 -1.107 16.810 1.00 98.19 111 LEU A N 1
ATOM 840 C CA . LEU A 1 111 ? -5.251 -2.305 16.432 1.00 98.19 111 LEU A CA 1
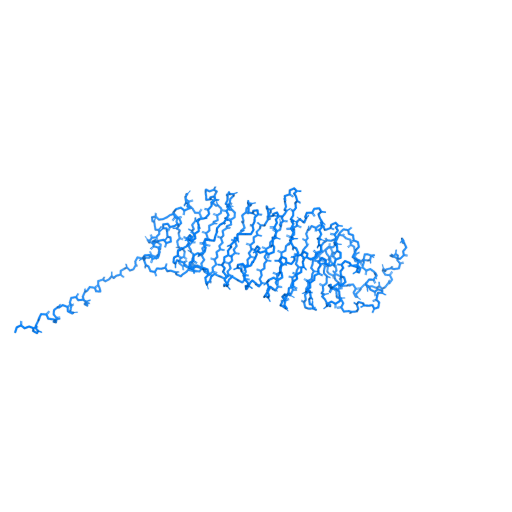ATOM 841 C C . LEU A 1 111 ? -5.782 -3.137 17.605 1.00 98.19 111 LEU A C 1
ATOM 843 O O . LEU A 1 111 ? -6.732 -3.891 17.411 1.00 98.19 111 LEU A O 1
ATOM 847 N N . GLY A 1 112 ? -5.156 -3.067 18.778 1.00 96.75 112 GLY A N 1
ATOM 848 C CA . GLY A 1 112 ? -5.505 -3.913 19.922 1.00 96.75 112 GLY A CA 1
ATOM 849 C C . GLY A 1 112 ? -5.654 -5.392 19.579 1.00 96.75 112 GLY A C 1
ATOM 850 O O . GLY A 1 112 ? -4.823 -5.948 18.855 1.00 96.75 112 GLY A O 1
ATOM 851 N N . ALA A 1 113 ? -6.719 -6.037 20.056 1.00 96.56 113 ALA A N 1
ATOM 852 C CA . ALA A 1 113 ? -7.026 -7.438 19.769 1.00 96.56 113 ALA A CA 1
ATOM 853 C C . ALA A 1 113 ? -7.293 -7.713 18.279 1.00 96.56 113 ALA A C 1
ATOM 855 O O . ALA A 1 113 ? -7.113 -8.846 17.822 1.00 96.56 113 ALA A O 1
ATOM 856 N N . ALA A 1 114 ? -7.663 -6.700 17.485 1.00 97.62 114 ALA A N 1
ATOM 857 C CA . ALA A 1 114 ? -7.827 -6.860 16.041 1.00 97.62 114 ALA A CA 1
ATOM 858 C C . ALA A 1 114 ? -6.505 -7.217 15.338 1.00 97.62 114 ALA A C 1
ATOM 860 O O . ALA A 1 114 ? -6.541 -7.783 14.245 1.00 97.62 114 ALA A O 1
ATOM 861 N N . ARG A 1 115 ? -5.344 -6.961 15.966 1.00 97.12 115 ARG A N 1
ATOM 862 C CA . ARG A 1 115 ? -3.997 -7.285 15.458 1.00 97.12 115 ARG A CA 1
ATOM 863 C C . ARG A 1 115 ? -3.866 -8.702 14.897 1.00 97.12 115 ARG A C 1
ATOM 865 O O . ARG A 1 115 ? -3.130 -8.889 13.929 1.00 97.12 115 ARG A O 1
ATOM 872 N N . ASP A 1 116 ? -4.525 -9.684 15.499 1.00 95.12 116 ASP A N 1
ATOM 873 C CA . ASP A 1 116 ? -4.336 -11.096 15.145 1.00 95.12 116 ASP A CA 1
ATOM 874 C C . ASP A 1 116 ? -5.327 -11.602 14.089 1.00 95.12 116 ASP A C 1
ATOM 876 O O . ASP A 1 116 ? -5.192 -12.725 13.597 1.00 95.12 116 ASP A O 1
ATOM 880 N N . VAL A 1 117 ? -6.326 -10.791 13.730 1.00 97.69 117 VAL A N 1
ATOM 881 C CA . VAL A 1 117 ? -7.435 -11.220 12.867 1.00 97.69 117 VAL A CA 1
ATOM 882 C C . VAL A 1 117 ? -7.769 -10.253 11.734 1.00 97.69 117 VAL A C 1
ATOM 884 O O . VAL A 1 117 ? -8.452 -10.651 10.789 1.00 97.69 117 VAL A O 1
ATOM 887 N N . VAL A 1 118 ? -7.308 -9.001 11.790 1.00 98.62 118 VAL A N 1
ATOM 888 C CA . VAL A 1 118 ? -7.526 -8.026 10.720 1.00 98.62 118 VAL A CA 1
ATOM 889 C C . VAL A 1 118 ? -6.832 -8.473 9.438 1.00 98.62 118 VAL A C 1
ATOM 891 O O . VAL A 1 118 ? -5.640 -8.766 9.418 1.00 98.62 118 VAL A O 1
ATOM 894 N N . LEU A 1 119 ? -7.581 -8.508 8.341 1.00 98.69 119 LEU A N 1
ATOM 895 C CA . LEU A 1 119 ? -7.083 -8.961 7.043 1.00 98.69 119 LEU A CA 1
ATOM 896 C C . LEU A 1 119 ? -6.812 -7.790 6.100 1.00 98.69 119 LEU A C 1
ATOM 898 O O . LEU A 1 119 ? -5.902 -7.864 5.273 1.00 98.69 119 LEU A O 1
ATOM 902 N N . GLN A 1 120 ? -7.620 -6.732 6.200 1.00 98.75 120 GLN A N 1
ATOM 903 C CA . GLN A 1 120 ? -7.598 -5.605 5.272 1.00 98.75 120 GLN A CA 1
ATOM 904 C C . GLN A 1 120 ? -7.633 -4.280 6.019 1.00 98.75 120 GLN A C 1
ATOM 906 O O . GLN A 1 120 ? -8.487 -4.072 6.882 1.00 98.75 120 GLN A O 1
ATOM 911 N N . ILE A 1 121 ? -6.722 -3.388 5.651 1.00 98.69 121 ILE A N 1
ATOM 912 C CA . ILE A 1 121 ? -6.606 -2.056 6.230 1.00 98.69 121 ILE A CA 1
ATOM 913 C C . ILE A 1 121 ? -6.562 -1.030 5.096 1.00 98.69 121 ILE A C 1
ATOM 915 O O . ILE A 1 121 ? -5.719 -1.129 4.201 1.00 98.69 121 ILE A O 1
ATOM 919 N N . ASP A 1 122 ? -7.462 -0.052 5.146 1.00 98.44 122 ASP A N 1
ATOM 920 C CA . ASP A 1 122 ? -7.448 1.140 4.299 1.00 98.44 122 ASP A CA 1
ATOM 921 C C . ASP A 1 122 ? -7.282 2.384 5.172 1.00 98.44 122 ASP A C 1
ATOM 923 O O . ASP A 1 122 ? -8.174 2.756 5.933 1.00 98.44 122 ASP A O 1
ATOM 927 N N . LEU A 1 123 ? -6.114 3.008 5.071 1.00 96.38 123 LEU A N 1
ATOM 928 C CA . LEU A 1 123 ? -5.751 4.242 5.748 1.00 96.38 123 LEU A CA 1
ATOM 929 C C . LEU A 1 123 ? -5.553 5.320 4.682 1.00 96.38 123 LEU A C 1
ATOM 931 O O . LEU A 1 123 ? -4.443 5.753 4.405 1.00 96.38 123 LEU A O 1
ATOM 935 N N . SER A 1 124 ? -6.622 5.744 4.018 1.00 93.88 124 SER A N 1
ATOM 936 C CA . SER A 1 124 ? -6.546 6.755 2.956 1.00 93.88 124 SER A CA 1
ATOM 937 C C . SER A 1 124 ? -6.946 8.127 3.484 1.00 93.88 124 SER A C 1
ATOM 939 O O . SER A 1 124 ? -8.095 8.534 3.337 1.00 93.88 124 SER A O 1
ATOM 941 N N . SER A 1 125 ? -6.004 8.852 4.098 1.00 89.31 125 SER A N 1
ATOM 942 C CA . SER A 1 125 ? -6.239 10.208 4.626 1.00 89.31 125 SER A CA 1
ATOM 943 C C . SER A 1 125 ? -5.237 11.236 4.071 1.00 89.31 125 SER A C 1
ATOM 945 O O . SER A 1 125 ? -4.062 10.901 3.912 1.00 89.31 125 SER A O 1
ATOM 947 N N . PRO A 1 126 ? -5.656 12.494 3.801 1.00 85.81 126 PRO A N 1
ATOM 948 C CA . PRO A 1 126 ? -4.832 13.470 3.074 1.00 85.81 126 PRO A CA 1
ATOM 949 C C . PRO A 1 126 ? -3.494 13.838 3.732 1.00 85.81 126 PRO A C 1
ATOM 951 O O . PRO A 1 126 ? -2.555 14.196 3.030 1.00 85.81 126 PRO A O 1
ATOM 954 N N . GLN A 1 127 ? -3.404 13.777 5.065 1.00 85.62 127 GLN A N 1
ATOM 955 C CA . GLN A 1 127 ? -2.242 14.251 5.838 1.00 85.62 127 GLN A CA 1
ATOM 956 C C . GLN A 1 127 ? -1.273 13.140 6.252 1.00 85.62 127 GLN A C 1
ATOM 958 O O . GLN A 1 127 ? -0.327 13.382 7.001 1.00 85.62 127 GLN A O 1
ATOM 963 N N . MET A 1 128 ? -1.488 11.907 5.795 1.00 88.19 128 MET A N 1
ATOM 964 C CA . MET A 1 128 ? -0.705 10.774 6.273 1.00 88.19 128 MET A CA 1
ATOM 965 C C . MET A 1 128 ? 0.649 10.705 5.575 1.00 88.19 128 MET A C 1
ATOM 967 O O . MET A 1 128 ? 0.798 10.140 4.491 1.00 88.19 128 MET A O 1
ATOM 971 N N . ALA A 1 129 ? 1.628 11.337 6.222 1.00 90.94 129 ALA A N 1
ATOM 972 C CA . ALA A 1 129 ? 2.986 11.511 5.719 1.00 90.94 129 ALA A CA 1
ATOM 973 C C . ALA A 1 129 ? 3.911 10.306 5.958 1.00 90.94 129 ALA A C 1
ATOM 975 O O . ALA A 1 129 ? 5.036 10.280 5.456 1.00 90.94 129 ALA A O 1
ATOM 976 N N . SER A 1 130 ? 3.442 9.304 6.700 1.00 92.62 130 SER A N 1
ATOM 977 C CA . SER A 1 130 ? 4.153 8.064 7.004 1.00 92.62 130 SER A CA 1
ATOM 978 C C . SER A 1 130 ? 3.219 6.860 6.873 1.00 92.62 130 SER A C 1
ATOM 980 O O . SER A 1 130 ? 1.995 7.003 6.869 1.00 92.62 130 SER A O 1
ATOM 982 N N . ILE A 1 131 ? 3.808 5.670 6.750 1.00 95.56 131 ILE A N 1
ATOM 983 C CA . ILE A 1 131 ? 3.095 4.405 6.948 1.00 95.56 131 ILE A CA 1
ATOM 984 C C . ILE A 1 131 ? 3.016 4.181 8.466 1.00 95.56 131 ILE A C 1
ATOM 986 O O . ILE A 1 131 ? 4.069 4.145 9.113 1.00 95.56 131 ILE A O 1
ATOM 990 N N . PRO A 1 132 ? 1.817 4.053 9.060 1.00 94.56 132 PRO A N 1
ATOM 991 C CA . PRO A 1 132 ? 1.682 3.858 10.498 1.00 94.56 132 PRO A CA 1
ATOM 992 C C . PRO A 1 132 ? 2.355 2.562 10.973 1.00 94.56 132 PRO A C 1
ATOM 994 O O . PRO A 1 132 ? 2.329 1.561 10.251 1.00 94.56 132 PRO A O 1
ATOM 997 N N . PRO A 1 133 ? 2.927 2.536 12.192 1.00 94.88 133 PRO A N 1
ATOM 998 C CA . PRO A 1 133 ? 3.730 1.421 12.697 1.00 94.88 133 PRO A CA 1
ATOM 999 C C . PRO A 1 133 ? 2.863 0.253 13.198 1.00 94.88 133 PRO A C 1
ATOM 1001 O O . PRO A 1 133 ? 3.005 -0.211 14.331 1.00 94.88 133 PRO A O 1
ATOM 1004 N N . LEU A 1 134 ? 1.945 -0.218 12.357 1.00 97.12 134 LEU A N 1
ATOM 1005 C CA . LEU A 1 134 ? 1.021 -1.298 12.674 1.00 97.12 134 LEU A CA 1
ATOM 1006 C C . LEU A 1 134 ? 1.767 -2.619 12.806 1.00 97.12 134 LEU A C 1
ATOM 1008 O O . LEU A 1 134 ? 2.569 -2.989 11.946 1.00 97.12 134 LEU A O 1
ATOM 1012 N N . ARG A 1 135 ? 1.460 -3.368 13.860 1.00 96.62 135 ARG A N 1
ATOM 1013 C CA . ARG A 1 135 ? 1.950 -4.728 14.049 1.00 96.62 135 ARG A CA 1
ATOM 1014 C C . ARG A 1 135 ? 0.765 -5.643 13.864 1.00 96.62 135 ARG A C 1
ATOM 1016 O O . ARG A 1 135 ? -0.107 -5.662 14.715 1.00 96.62 135 ARG A O 1
ATOM 1023 N N . SER A 1 136 ? 0.729 -6.384 12.767 1.00 97.62 136 SER A N 1
ATOM 1024 C CA . SER A 1 136 ? -0.271 -7.415 12.523 1.00 97.62 136 SER A CA 1
ATOM 1025 C C . SER A 1 136 ? 0.253 -8.440 11.534 1.00 97.62 136 SER A C 1
ATOM 1027 O O . SER A 1 136 ? 0.578 -8.136 10.388 1.00 97.62 136 SER A O 1
ATOM 1029 N N . SER A 1 137 ? 0.301 -9.694 11.980 1.00 96.06 137 SER A N 1
ATOM 1030 C CA . SER A 1 137 ? 0.661 -10.805 11.103 1.00 96.06 137 SER A CA 1
ATOM 1031 C C . SER A 1 137 ? -0.516 -11.306 10.262 1.00 96.06 137 SER A C 1
ATOM 1033 O O . SER A 1 137 ? -0.297 -12.079 9.338 1.00 96.06 137 SER A O 1
ATOM 1035 N N . SER A 1 138 ? -1.749 -10.879 10.529 1.00 98.19 138 SER A N 1
ATOM 1036 C CA . SER A 1 138 ? -2.924 -11.295 9.758 1.00 98.19 138 SER A CA 1
ATOM 1037 C C . SER A 1 138 ? -3.202 -10.407 8.541 1.00 98.19 138 SER A C 1
ATOM 1039 O O . SER A 1 138 ? -3.876 -10.863 7.617 1.00 98.19 138 SER A O 1
ATOM 1041 N N . VAL A 1 139 ? -2.689 -9.168 8.506 1.00 98.69 139 VAL A N 1
ATOM 1042 C CA . VAL A 1 139 ? -2.928 -8.254 7.376 1.00 98.69 139 VAL A CA 1
ATOM 1043 C C . VAL A 1 139 ? -2.341 -8.837 6.093 1.00 98.69 139 VAL A C 1
ATOM 1045 O O . VAL A 1 139 ? -1.143 -9.099 5.996 1.00 98.69 139 VAL A O 1
ATOM 1048 N N . THR A 1 140 ? -3.203 -8.972 5.086 1.00 98.75 140 THR A N 1
ATOM 1049 C CA . THR A 1 140 ? -2.853 -9.408 3.725 1.00 98.75 140 THR A CA 1
ATOM 1050 C C . THR A 1 140 ? -3.004 -8.278 2.711 1.00 98.75 140 THR A C 1
ATOM 1052 O O . THR A 1 140 ? -2.301 -8.265 1.701 1.00 98.75 140 THR A O 1
ATOM 1055 N N . LYS A 1 141 ? -3.867 -7.288 2.985 1.00 98.81 141 LYS A N 1
ATOM 1056 C CA . LYS A 1 141 ? -4.066 -6.119 2.123 1.00 98.81 141 LYS A CA 1
ATOM 1057 C C . LYS A 1 141 ? -3.937 -4.817 2.902 1.00 98.81 141 LYS A C 1
ATOM 1059 O O . LYS A 1 141 ? -4.683 -4.588 3.853 1.00 98.81 141 LYS A O 1
ATOM 1064 N N . TYR A 1 142 ? -3.057 -3.943 2.428 1.00 98.62 142 TYR A N 1
ATOM 1065 C CA . TYR A 1 142 ? -2.890 -2.590 2.946 1.00 98.62 142 TYR A CA 1
ATOM 1066 C C . TYR A 1 142 ? -3.063 -1.563 1.830 1.00 98.62 142 TYR A C 1
ATOM 1068 O O . TYR A 1 142 ? -2.486 -1.695 0.748 1.00 98.62 142 TYR A O 1
ATOM 1076 N N . THR A 1 143 ? -3.888 -0.552 2.079 1.00 98.19 143 THR A N 1
ATOM 1077 C CA . THR A 1 143 ? -4.146 0.560 1.162 1.00 98.19 143 THR A CA 1
ATOM 1078 C C . THR A 1 143 ? -3.955 1.884 1.887 1.00 98.19 143 THR A C 1
ATOM 1080 O O . THR A 1 143 ? -4.436 2.059 3.000 1.00 98.19 143 THR A O 1
ATOM 1083 N N . GLN A 1 144 ? -3.258 2.813 1.241 1.00 94.75 144 GLN A N 1
ATOM 1084 C CA . GLN A 1 144 ? -3.138 4.203 1.659 1.00 94.75 144 GLN A CA 1
ATOM 1085 C C . GLN A 1 144 ? -3.090 5.074 0.401 1.00 94.75 144 GLN A C 1
ATOM 1087 O O . GLN A 1 144 ? -2.191 4.933 -0.431 1.00 94.75 144 GLN A O 1
ATOM 1092 N N . ASN A 1 145 ? -4.042 5.997 0.249 1.00 87.12 145 ASN A N 1
ATOM 1093 C CA . ASN A 1 145 ? -3.828 7.147 -0.625 1.00 87.12 145 ASN A CA 1
ATOM 1094 C C . ASN A 1 145 ? -2.766 8.039 0.027 1.00 87.12 145 ASN A C 1
ATOM 1096 O O . ASN A 1 145 ? -3.004 8.659 1.061 1.00 87.12 145 ASN A O 1
ATOM 1100 N N . ALA A 1 146 ? -1.575 8.044 -0.554 1.00 83.31 146 ALA A N 1
ATOM 1101 C CA . ALA A 1 146 ? -0.345 8.409 0.126 1.00 83.31 146 ALA A CA 1
ATOM 1102 C C . ALA A 1 146 ? 0.167 9.797 -0.293 1.00 83.31 146 ALA A C 1
ATOM 1104 O O . ALA A 1 146 ? 1.372 10.021 -0.313 1.00 83.31 146 ALA A O 1
ATOM 1105 N N . GLU A 1 147 ? -0.714 10.742 -0.642 1.00 91.19 147 GLU A N 1
ATOM 1106 C CA . GLU A 1 147 ? -0.323 12.036 -1.240 1.00 91.19 147 GLU A CA 1
ATOM 1107 C C . GLU A 1 147 ? 0.749 12.786 -0.432 1.00 91.19 147 GLU A C 1
ATOM 1109 O O . GLU A 1 147 ? 1.687 13.336 -1.014 1.00 91.19 147 GLU A O 1
ATOM 1114 N N . ALA A 1 148 ? 0.658 12.737 0.899 1.00 92.25 148 ALA A N 1
ATOM 1115 C CA . ALA A 1 148 ? 1.624 13.342 1.809 1.00 92.25 148 ALA A CA 1
ATOM 1116 C C . ALA A 1 148 ? 2.838 12.452 2.145 1.00 92.25 148 ALA A C 1
ATOM 1118 O O . ALA A 1 148 ? 3.758 12.943 2.789 1.00 92.25 148 ALA A O 1
ATOM 1119 N N . LEU A 1 149 ? 2.876 11.178 1.738 1.00 94.31 149 LEU A N 1
ATOM 1120 C CA . LEU A 1 149 ? 3.938 10.227 2.094 1.00 94.31 149 LEU A CA 1
ATOM 1121 C C . LEU A 1 149 ? 5.292 10.663 1.523 1.00 94.31 149 LEU A C 1
ATOM 1123 O O . LEU A 1 149 ? 5.481 10.707 0.309 1.00 94.31 149 LEU A O 1
ATOM 1127 N N . GLU A 1 150 ? 6.245 10.956 2.403 1.00 93.25 150 GLU A N 1
ATOM 1128 C CA . GLU A 1 150 ? 7.565 11.487 2.025 1.00 93.25 150 GLU A CA 1
ATOM 1129 C C . GLU A 1 150 ? 8.656 10.415 1.977 1.00 93.25 150 GLU A C 1
ATOM 1131 O O . GLU A 1 150 ? 9.631 10.533 1.224 1.00 93.25 150 GLU A O 1
ATOM 1136 N N . HIS A 1 151 ? 8.502 9.357 2.771 1.00 95.56 151 HIS A N 1
ATOM 1137 C CA . HIS A 1 151 ? 9.549 8.367 2.966 1.00 95.56 151 HIS A CA 1
ATOM 1138 C C . HIS A 1 151 ? 8.986 6.974 3.260 1.00 95.56 151 HIS A C 1
ATOM 1140 O O . HIS A 1 151 ? 8.124 6.815 4.123 1.00 95.56 151 HIS A O 1
ATOM 1146 N N . ILE A 1 152 ? 9.518 5.957 2.577 1.00 96.88 152 ILE A N 1
ATOM 1147 C CA . ILE A 1 152 ? 9.327 4.544 2.924 1.00 96.88 152 ILE A CA 1
ATOM 1148 C C . ILE A 1 152 ? 10.679 4.003 3.370 1.00 96.88 152 ILE A C 1
ATOM 1150 O O . ILE A 1 152 ? 11.560 3.743 2.546 1.00 96.88 152 ILE A O 1
ATOM 1154 N N . SER A 1 153 ? 10.827 3.843 4.683 1.00 96.00 153 SER A N 1
ATOM 1155 C CA . SER A 1 153 ? 12.019 3.240 5.265 1.00 96.00 153 SER A CA 1
ATOM 1156 C C . SER A 1 153 ? 11.990 1.720 5.140 1.00 96.00 153 SER A C 1
ATOM 1158 O O . SER A 1 153 ? 10.939 1.108 4.927 1.00 96.00 153 SER A O 1
ATOM 1160 N N . LYS A 1 154 ? 13.147 1.089 5.352 1.00 93.31 154 LYS A N 1
ATOM 1161 C CA . LYS A 1 154 ? 13.269 -0.377 5.339 1.00 93.31 154 LYS A CA 1
ATOM 1162 C C . LYS A 1 154 ? 12.341 -1.103 6.322 1.00 93.31 154 LYS A C 1
ATOM 1164 O O . LYS A 1 154 ? 11.899 -2.218 6.049 1.00 93.31 154 LYS A O 1
ATOM 1169 N N . ASP A 1 155 ? 12.037 -0.464 7.447 1.00 94.00 155 ASP A N 1
ATOM 1170 C CA . ASP A 1 155 ? 11.260 -1.063 8.532 1.00 94.00 155 ASP A CA 1
ATOM 1171 C C . ASP A 1 155 ? 9.781 -0.644 8.519 1.00 94.00 155 ASP A C 1
ATOM 1173 O O . ASP A 1 155 ? 8.993 -1.175 9.301 1.00 94.00 155 ASP A O 1
ATOM 1177 N N . ALA A 1 156 ? 9.378 0.259 7.614 1.00 95.62 156 ALA A N 1
ATOM 1178 C CA . ALA A 1 156 ? 8.029 0.834 7.568 1.00 95.62 156 ALA A CA 1
ATOM 1179 C C . ALA A 1 156 ? 6.912 -0.220 7.449 1.00 95.62 156 ALA A C 1
ATOM 1181 O O . ALA A 1 156 ? 5.802 -0.014 7.929 1.00 95.62 156 ALA A O 1
ATOM 1182 N N . LEU A 1 157 ? 7.213 -1.362 6.826 1.00 96.19 157 LEU A N 1
ATOM 1183 C CA . LEU A 1 157 ? 6.264 -2.450 6.570 1.00 96.19 157 LEU A CA 1
ATOM 1184 C C . LEU A 1 157 ? 6.595 -3.725 7.369 1.00 96.19 157 LEU A C 1
ATOM 1186 O O . LEU A 1 157 ? 5.919 -4.743 7.223 1.00 96.19 157 LEU A O 1
ATOM 1190 N N . ALA A 1 158 ? 7.611 -3.689 8.241 1.00 94.62 158 ALA A N 1
ATOM 1191 C CA . ALA A 1 158 ? 8.099 -4.866 8.966 1.00 94.62 158 ALA A CA 1
ATOM 1192 C C . ALA A 1 158 ? 7.056 -5.471 9.923 1.00 94.62 158 ALA A C 1
ATOM 1194 O O . ALA A 1 158 ? 7.094 -6.668 10.209 1.00 94.62 158 ALA A O 1
ATOM 1195 N N . GLY A 1 159 ? 6.114 -4.655 10.405 1.00 96.44 159 GLY A N 1
ATOM 1196 C CA . GLY A 1 159 ? 5.021 -5.099 11.267 1.00 96.44 159 GLY A CA 1
ATOM 1197 C C . GLY A 1 159 ? 3.913 -5.873 10.545 1.00 96.44 159 GLY A C 1
ATOM 1198 O O . GLY A 1 159 ? 3.096 -6.491 11.223 1.00 96.44 159 GLY A O 1
ATOM 1199 N N . MET A 1 160 ? 3.907 -5.900 9.206 1.00 97.88 160 MET A N 1
ATOM 1200 C CA . MET A 1 160 ? 2.910 -6.595 8.382 1.00 97.88 160 MET A CA 1
ATOM 1201 C C . MET A 1 160 ? 3.573 -7.619 7.435 1.00 97.88 160 MET A C 1
ATOM 1203 O O . MET A 1 160 ? 3.526 -7.479 6.211 1.00 97.88 160 MET A O 1
ATOM 1207 N N . PRO A 1 161 ? 4.213 -8.677 7.970 1.00 97.00 161 PRO A N 1
ATOM 1208 C CA . PRO A 1 161 ? 5.069 -9.577 7.188 1.00 97.00 161 PRO A CA 1
ATOM 1209 C C . PRO A 1 161 ? 4.318 -10.448 6.168 1.00 97.00 161 PRO A C 1
ATOM 1211 O O . PRO A 1 161 ? 4.942 -11.029 5.280 1.00 97.00 161 PRO A O 1
ATOM 1214 N N . ASN A 1 162 ? 2.995 -10.572 6.303 1.00 97.94 162 ASN A N 1
ATOM 1215 C CA . ASN A 1 162 ? 2.153 -11.414 5.454 1.00 97.94 162 ASN A CA 1
ATOM 1216 C C . ASN A 1 162 ? 1.391 -10.628 4.375 1.00 97.94 162 ASN A C 1
ATOM 1218 O O . ASN A 1 162 ? 0.466 -11.178 3.784 1.00 97.94 162 ASN A O 1
ATOM 1222 N N . LEU A 1 163 ? 1.785 -9.380 4.096 1.00 98.50 163 LEU A N 1
ATOM 1223 C CA . LEU A 1 163 ? 1.189 -8.596 3.016 1.00 98.50 163 LEU A CA 1
ATOM 1224 C C . LEU A 1 163 ? 1.318 -9.303 1.665 1.00 98.50 163 LEU A C 1
ATOM 1226 O O . LEU A 1 163 ? 2.413 -9.659 1.233 1.00 98.50 163 LEU A O 1
ATOM 1230 N N . GLU A 1 164 ? 0.180 -9.427 0.991 1.00 98.81 164 GLU A N 1
ATOM 1231 C CA . GLU A 1 164 ? 0.029 -9.940 -0.371 1.00 98.81 164 GLU A CA 1
ATOM 1232 C C . GLU A 1 164 ? -0.249 -8.788 -1.347 1.00 98.81 164 GLU A C 1
ATOM 1234 O O . GLU A 1 164 ? 0.209 -8.806 -2.487 1.00 98.81 164 GLU A O 1
ATOM 1239 N N . SER A 1 165 ? -0.950 -7.744 -0.895 1.00 98.81 165 SER A N 1
ATOM 1240 C CA . SER A 1 165 ? -1.277 -6.565 -1.698 1.00 98.81 165 SER A CA 1
ATOM 1241 C C . SER A 1 165 ? -0.980 -5.273 -0.940 1.00 98.81 165 SER A C 1
ATOM 1243 O O . SER A 1 165 ? -1.505 -5.037 0.150 1.00 98.81 165 SER A O 1
ATOM 1245 N N . LEU A 1 166 ? -0.157 -4.421 -1.553 1.00 98.69 166 LEU A N 1
ATOM 1246 C CA . LEU A 1 166 ? 0.219 -3.106 -1.051 1.00 98.69 166 LEU A CA 1
ATOM 1247 C C . LEU A 1 166 ? -0.159 -2.034 -2.075 1.00 98.69 166 LEU A C 1
ATOM 1249 O O . LEU A 1 166 ? 0.343 -2.032 -3.196 1.00 98.69 166 LEU A O 1
ATOM 1253 N N . THR A 1 167 ? -1.042 -1.116 -1.686 1.00 98.31 167 THR A N 1
ATOM 1254 C CA . THR A 1 167 ? -1.470 0.015 -2.518 1.00 98.31 167 THR A CA 1
ATOM 1255 C C . THR A 1 167 ? -1.076 1.330 -1.851 1.00 98.31 167 THR A C 1
ATOM 1257 O O . THR A 1 167 ? -1.605 1.666 -0.797 1.00 98.31 167 THR A O 1
ATOM 1260 N N . LEU A 1 168 ? -0.168 2.077 -2.478 1.00 96.69 168 LEU A N 1
ATOM 1261 C CA . LEU A 1 168 ? 0.338 3.386 -2.053 1.00 96.69 168 LEU A CA 1
ATOM 1262 C C . LEU A 1 168 ? 0.165 4.394 -3.199 1.00 96.69 168 LEU A C 1
ATOM 1264 O O . LEU A 1 168 ? 1.136 4.962 -3.703 1.00 96.69 168 LEU A O 1
ATOM 1268 N N . LYS A 1 169 ? -1.068 4.558 -3.692 1.00 93.06 169 LYS A N 1
ATOM 1269 C CA . LYS A 1 169 ? -1.333 5.431 -4.846 1.00 93.06 169 LYS A CA 1
ATOM 1270 C C . LYS A 1 169 ? -1.001 6.879 -4.526 1.00 93.06 169 LYS A C 1
ATOM 1272 O O . LYS A 1 169 ? -1.193 7.337 -3.400 1.00 93.06 169 LYS A O 1
ATOM 1277 N N . LYS A 1 170 ? -0.556 7.596 -5.561 1.00 92.62 170 LYS A N 1
ATOM 1278 C CA . LYS A 1 170 ? -0.227 9.025 -5.515 1.00 92.62 170 LYS A CA 1
ATOM 1279 C C . LYS A 1 170 ? 0.799 9.399 -4.443 1.00 92.62 170 LYS A C 1
ATOM 1281 O O . LYS A 1 170 ? 0.818 10.542 -3.994 1.00 92.62 170 LYS A O 1
ATOM 1286 N N . ALA A 1 171 ? 1.661 8.465 -4.042 1.00 94.00 171 ALA A N 1
ATOM 1287 C CA . ALA A 1 171 ? 2.637 8.709 -2.995 1.00 94.00 171 ALA A CA 1
ATOM 1288 C C . ALA A 1 171 ? 3.603 9.849 -3.350 1.00 94.00 171 ALA A C 1
ATOM 1290 O O . ALA A 1 171 ? 4.053 9.951 -4.494 1.00 94.00 171 ALA A O 1
ATOM 1291 N N . GLY A 1 172 ? 3.946 10.699 -2.381 1.00 93.00 172 GLY A N 1
ATOM 1292 C CA . GLY A 1 172 ? 4.923 11.775 -2.578 1.00 93.00 172 GLY A CA 1
ATOM 1293 C C . GLY A 1 172 ? 4.451 12.909 -3.483 1.00 93.00 172 GLY A C 1
ATOM 1294 O O . GLY A 1 172 ? 5.277 13.607 -4.071 1.00 93.00 172 GLY A O 1
ATOM 1295 N N . ASN A 1 173 ? 3.143 13.146 -3.601 1.00 90.06 173 ASN A N 1
ATOM 1296 C CA . ASN A 1 173 ? 2.594 14.262 -4.377 1.00 90.06 173 ASN A CA 1
ATOM 1297 C C . ASN A 1 173 ? 2.718 15.624 -3.651 1.00 90.06 173 ASN A C 1
ATOM 1299 O O . ASN A 1 173 ? 1.853 16.493 -3.743 1.00 90.06 173 ASN A O 1
ATOM 1303 N N . ASN A 1 174 ? 3.825 15.814 -2.933 1.00 86.25 174 ASN A N 1
ATOM 1304 C CA . ASN A 1 174 ? 4.246 17.050 -2.283 1.00 86.25 174 ASN A CA 1
ATOM 1305 C C . ASN A 1 174 ? 5.456 17.650 -3.029 1.00 86.25 174 ASN A C 1
ATOM 1307 O O . ASN A 1 174 ? 5.872 17.151 -4.076 1.00 86.25 174 ASN A O 1
ATOM 1311 N N . GLN A 1 175 ? 6.030 18.748 -2.527 1.00 85.75 175 GLN A N 1
ATOM 1312 C CA . GLN A 1 175 ? 7.136 19.437 -3.210 1.00 85.75 175 GLN A CA 1
ATOM 1313 C C . GLN A 1 175 ? 8.431 18.606 -3.275 1.00 85.75 175 GLN A C 1
ATOM 1315 O O . GLN A 1 175 ? 9.168 18.731 -4.256 1.00 85.75 175 GLN A O 1
ATOM 1320 N N . ASN A 1 176 ? 8.666 17.740 -2.286 1.00 88.44 176 ASN A N 1
ATOM 1321 C CA . ASN A 1 176 ? 9.911 16.994 -2.092 1.00 88.44 176 ASN A CA 1
ATOM 1322 C C . ASN A 1 176 ? 9.929 15.646 -2.834 1.00 88.44 176 ASN A C 1
ATOM 1324 O O . ASN A 1 176 ? 11.002 15.155 -3.202 1.00 88.44 176 ASN A O 1
ATOM 1328 N N . GLY A 1 177 ? 8.751 15.079 -3.106 1.00 92.12 177 GLY A N 1
ATOM 1329 C CA . GLY A 1 177 ? 8.610 13.740 -3.667 1.00 92.12 177 GLY A CA 1
ATOM 1330 C C . GLY A 1 177 ? 8.850 12.635 -2.635 1.00 92.12 177 GLY A C 1
ATOM 1331 O O . GLY A 1 177 ? 9.288 12.883 -1.515 1.00 92.12 177 GLY A O 1
ATOM 1332 N N . LEU A 1 178 ? 8.580 11.399 -3.040 1.00 95.62 178 LEU A N 1
ATOM 1333 C CA . LEU A 1 178 ? 8.778 10.200 -2.237 1.00 95.62 178 LEU A CA 1
ATOM 1334 C C . LEU A 1 178 ? 10.228 9.713 -2.309 1.00 95.62 178 LEU A C 1
ATOM 1336 O O . LEU A 1 178 ? 10.781 9.525 -3.396 1.00 95.62 178 LEU A O 1
ATOM 1340 N N . THR A 1 179 ? 10.815 9.424 -1.155 1.00 95.31 179 THR A N 1
ATOM 1341 C CA . THR A 1 179 ? 12.072 8.675 -1.039 1.00 95.31 179 THR A CA 1
ATOM 1342 C C . THR A 1 179 ? 11.801 7.245 -0.574 1.00 95.31 179 THR A C 1
ATOM 1344 O O . THR A 1 179 ? 10.910 7.008 0.238 1.00 95.31 179 THR A O 1
ATOM 1347 N N . ILE A 1 180 ? 12.551 6.280 -1.106 1.00 96.81 180 ILE A N 1
ATOM 1348 C CA . ILE A 1 180 ? 12.411 4.859 -0.769 1.00 96.81 180 ILE A CA 1
ATOM 1349 C C . ILE A 1 180 ? 13.795 4.322 -0.421 1.00 96.81 180 ILE A C 1
ATOM 1351 O O . ILE A 1 180 ? 14.732 4.462 -1.213 1.00 96.81 180 ILE A O 1
ATOM 1355 N N . ASP A 1 181 ? 13.918 3.725 0.761 1.00 96.38 181 ASP A N 1
ATOM 1356 C CA . ASP A 1 181 ? 15.152 3.082 1.196 1.00 96.38 181 ASP A CA 1
ATOM 1357 C C . ASP A 1 181 ? 15.472 1.839 0.363 1.00 96.38 181 ASP A C 1
ATOM 1359 O O . ASP A 1 181 ? 14.593 1.129 -0.134 1.00 96.38 181 ASP A O 1
ATOM 1363 N N . PHE A 1 182 ? 16.764 1.522 0.277 1.00 94.94 182 PHE A N 1
ATOM 1364 C CA . PHE A 1 182 ? 17.220 0.269 -0.310 1.00 94.94 182 PHE A CA 1
ATOM 1365 C C . PHE A 1 182 ? 16.553 -0.925 0.391 1.00 94.94 182 PHE A C 1
ATOM 1367 O O . PHE A 1 182 ? 16.716 -1.128 1.600 1.00 94.94 182 PHE A O 1
ATOM 1374 N N . GLY A 1 183 ? 15.847 -1.755 -0.379 1.00 94.81 183 GLY A N 1
ATOM 1375 C CA . GLY A 1 183 ? 15.211 -2.963 0.141 1.00 94.81 183 GLY A CA 1
ATOM 1376 C C . GLY A 1 183 ? 13.989 -2.704 1.024 1.00 94.81 183 GLY A C 1
ATOM 1377 O O . GLY A 1 183 ? 13.656 -3.570 1.832 1.00 94.81 183 GLY A O 1
ATOM 1378 N N . ALA A 1 184 ? 13.309 -1.564 0.864 1.00 96.62 184 ALA A N 1
ATOM 1379 C CA . ALA A 1 184 ? 12.070 -1.241 1.579 1.00 96.62 184 ALA A CA 1
ATOM 1380 C C . ALA A 1 184 ? 10.977 -2.322 1.483 1.00 96.62 184 ALA A C 1
ATOM 1382 O O . ALA A 1 184 ? 10.194 -2.505 2.411 1.00 96.62 184 ALA A O 1
ATOM 1383 N N . PHE A 1 185 ? 10.957 -3.079 0.384 1.00 97.62 185 PHE A N 1
ATOM 1384 C CA . PHE A 1 185 ? 9.979 -4.143 0.138 1.00 97.62 185 PHE A CA 1
ATOM 1385 C C . PHE A 1 185 ? 10.552 -5.560 0.320 1.00 97.62 185 PHE A C 1
ATOM 1387 O O . PHE A 1 185 ? 9.831 -6.546 0.168 1.00 97.62 185 PHE A O 1
ATOM 1394 N N . ALA A 1 186 ? 11.835 -5.695 0.674 1.00 95.94 186 ALA A N 1
ATOM 1395 C CA . ALA A 1 186 ? 12.540 -6.981 0.717 1.00 95.94 186 ALA A CA 1
ATOM 1396 C C . ALA A 1 186 ? 12.004 -7.933 1.804 1.00 95.94 186 ALA A C 1
ATOM 1398 O O . ALA A 1 186 ? 12.119 -9.157 1.709 1.00 95.94 186 ALA A O 1
ATOM 1399 N N . THR A 1 187 ? 11.414 -7.391 2.868 1.00 94.69 187 THR A N 1
ATOM 1400 C CA . THR A 1 187 ? 10.860 -8.178 3.979 1.00 94.69 187 THR A CA 1
ATOM 1401 C C . THR A 1 187 ? 9.509 -8.812 3.642 1.00 94.69 187 THR A C 1
ATOM 1403 O O . THR A 1 187 ? 9.129 -9.794 4.280 1.00 94.69 187 THR A O 1
ATOM 1406 N N . LEU A 1 188 ? 8.811 -8.321 2.613 1.00 97.31 188 LEU A N 1
ATOM 1407 C CA . LEU A 1 188 ? 7.465 -8.759 2.245 1.00 97.31 188 LEU A CA 1
ATOM 1408 C C . LEU A 1 188 ? 7.497 -10.024 1.383 1.00 97.31 188 LEU A C 1
ATOM 1410 O O . LEU A 1 188 ? 7.227 -9.994 0.186 1.00 97.31 188 LEU A O 1
ATOM 1414 N N . LYS A 1 189 ? 7.826 -11.165 1.995 1.00 97.31 189 LYS A N 1
ATOM 1415 C CA . LYS A 1 189 ? 8.041 -12.450 1.295 1.00 97.31 189 LYS A CA 1
ATOM 1416 C C . LYS A 1 189 ? 6.796 -13.037 0.619 1.00 97.31 189 LYS A C 1
ATOM 1418 O O . LYS A 1 189 ? 6.922 -14.018 -0.107 1.00 97.31 189 LYS A O 1
ATOM 1423 N N . LYS A 1 190 ? 5.610 -12.493 0.897 1.00 98.38 190 LYS A N 1
ATOM 1424 C CA . LYS A 1 190 ? 4.330 -12.925 0.316 1.00 98.38 190 LYS A CA 1
ATOM 1425 C C . LYS A 1 190 ? 3.734 -11.908 -0.652 1.00 98.38 190 LYS A C 1
ATOM 1427 O O . LYS A 1 190 ? 2.654 -12.152 -1.177 1.00 98.38 190 LYS A O 1
ATOM 1432 N N . LEU A 1 191 ? 4.420 -10.790 -0.894 1.00 98.62 191 LEU A N 1
ATOM 1433 C CA . LEU A 1 191 ? 3.881 -9.715 -1.713 1.00 98.62 191 LEU A CA 1
ATOM 1434 C C . LEU A 1 191 ? 3.637 -10.206 -3.138 1.00 98.62 191 LEU A C 1
ATOM 1436 O O . LEU A 1 191 ? 4.571 -10.623 -3.823 1.00 98.62 191 LEU A O 1
ATOM 1440 N N . GLU A 1 192 ? 2.393 -10.124 -3.585 1.00 98.75 192 GLU A N 1
ATOM 1441 C CA . GLU A 1 192 ? 1.991 -10.435 -4.951 1.00 98.75 192 GLU A CA 1
ATOM 1442 C C . GLU A 1 192 ? 1.832 -9.165 -5.785 1.00 98.75 192 GLU A C 1
ATOM 1444 O O . GLU A 1 192 ? 2.182 -9.148 -6.967 1.00 98.75 192 GLU A O 1
ATOM 1449 N N . ALA A 1 193 ? 1.317 -8.096 -5.174 1.00 98.69 193 ALA A N 1
ATOM 1450 C CA . ALA A 1 193 ? 0.964 -6.871 -5.871 1.00 98.69 193 ALA A CA 1
ATOM 1451 C C . ALA A 1 193 ? 1.436 -5.615 -5.133 1.00 98.69 193 ALA A C 1
ATOM 1453 O O . ALA A 1 193 ? 1.054 -5.378 -3.987 1.00 98.69 193 ALA A O 1
ATOM 1454 N N . LEU A 1 194 ? 2.198 -4.780 -5.840 1.00 98.56 194 LEU A N 1
ATOM 1455 C CA . LEU A 1 194 ? 2.503 -3.405 -5.462 1.00 98.56 194 LEU A CA 1
ATOM 1456 C C . LEU A 1 194 ? 1.844 -2.445 -6.458 1.00 98.56 194 LEU A C 1
ATOM 1458 O O . LEU A 1 194 ? 2.153 -2.480 -7.649 1.00 98.56 194 LEU A O 1
ATOM 1462 N N . ASP A 1 195 ? 0.983 -1.561 -5.964 1.00 98.06 195 ASP A N 1
ATOM 1463 C CA . ASP A 1 195 ? 0.390 -0.475 -6.744 1.00 98.06 195 ASP A CA 1
ATOM 1464 C C . ASP A 1 195 ? 0.797 0.881 -6.164 1.00 98.06 195 ASP A C 1
ATOM 1466 O O . ASP A 1 195 ? 0.376 1.264 -5.075 1.00 98.06 195 ASP A O 1
ATOM 1470 N N . MET A 1 196 ? 1.633 1.603 -6.904 1.00 96.50 196 MET A N 1
ATOM 1471 C CA . MET A 1 196 ? 2.066 2.967 -6.606 1.00 96.50 196 MET A CA 1
ATOM 1472 C C . MET A 1 196 ? 1.727 3.906 -7.769 1.00 96.50 196 MET A C 1
ATOM 1474 O O . MET A 1 196 ? 2.448 4.875 -8.022 1.00 96.50 196 MET A O 1
ATOM 1478 N N . GLU A 1 197 ? 0.641 3.635 -8.496 1.00 93.69 197 GLU A N 1
ATOM 1479 C CA . GLU A 1 197 ? 0.188 4.475 -9.602 1.00 93.69 197 GLU A CA 1
ATOM 1480 C C . GLU A 1 197 ? 0.062 5.949 -9.188 1.00 93.69 197 GLU A C 1
ATOM 1482 O O . GLU A 1 197 ? -0.491 6.288 -8.137 1.00 93.69 197 GLU A O 1
ATOM 1487 N N . GLY A 1 198 ? 0.570 6.839 -10.039 1.00 92.19 198 GLY A N 1
ATOM 1488 C CA . GLY A 1 198 ? 0.527 8.282 -9.835 1.00 92.19 198 GLY A CA 1
ATOM 1489 C C . GLY A 1 198 ? 1.492 8.792 -8.767 1.00 92.19 198 GLY A C 1
ATOM 1490 O O . GLY A 1 198 ? 1.387 9.954 -8.385 1.00 92.19 198 GLY A O 1
ATOM 1491 N N . SER A 1 199 ? 2.400 7.955 -8.258 1.00 94.06 199 SER A N 1
ATOM 1492 C CA . SER A 1 199 ? 3.377 8.374 -7.251 1.00 94.06 199 SER A CA 1
ATOM 1493 C C . SER A 1 199 ? 4.508 9.190 -7.863 1.00 94.06 199 SER A C 1
ATOM 1495 O O . SER A 1 199 ? 4.993 8.907 -8.960 1.00 94.06 199 SER A O 1
ATOM 1497 N N . ARG A 1 200 ? 4.963 10.202 -7.128 1.00 93.50 200 ARG A N 1
ATOM 1498 C CA . ARG A 1 200 ? 6.036 11.105 -7.530 1.00 93.50 200 ARG A CA 1
ATOM 1499 C C . ARG A 1 200 ? 7.269 10.846 -6.675 1.00 93.50 200 ARG A C 1
ATOM 1501 O O . ARG A 1 200 ? 7.350 11.296 -5.539 1.00 93.50 200 ARG A O 1
ATOM 1508 N N . LEU A 1 201 ? 8.260 10.163 -7.240 1.00 92.38 201 LEU A N 1
ATOM 1509 C CA . LEU A 1 201 ? 9.552 9.958 -6.581 1.00 92.38 201 LEU A CA 1
ATOM 1510 C C . LEU A 1 201 ? 10.353 11.263 -6.492 1.00 92.38 201 LEU A C 1
ATOM 1512 O O . LEU A 1 201 ? 10.224 12.149 -7.343 1.00 92.38 201 LEU A O 1
ATOM 1516 N N . SER A 1 202 ? 11.201 11.379 -5.472 1.00 89.62 202 SER A N 1
ATOM 1517 C CA . SER A 1 202 ? 12.037 12.559 -5.255 1.00 89.62 202 SER A CA 1
ATOM 1518 C C . SER A 1 202 ? 12.979 12.792 -6.435 1.00 89.62 202 SER A C 1
ATOM 1520 O O . SER A 1 202 ? 13.647 11.879 -6.926 1.00 89.62 202 SER A O 1
ATOM 1522 N N . GLY A 1 203 ? 12.971 14.020 -6.962 1.00 84.94 203 GLY A N 1
ATOM 1523 C CA . GLY A 1 203 ? 13.685 14.366 -8.195 1.00 84.94 203 GLY A CA 1
ATOM 1524 C C . GLY A 1 203 ? 13.248 13.563 -9.429 1.00 84.94 203 GLY A C 1
ATOM 1525 O O . GLY A 1 203 ? 13.954 13.590 -10.431 1.00 84.94 203 GLY A O 1
ATOM 1526 N N . PHE A 1 204 ? 12.114 12.853 -9.362 1.00 85.25 204 PHE A N 1
ATOM 1527 C CA . PHE A 1 204 ? 11.669 11.870 -10.355 1.00 85.25 204 PHE A CA 1
ATOM 1528 C C . PHE A 1 204 ? 12.698 10.752 -10.596 1.00 85.25 204 PHE A C 1
ATOM 1530 O O . PHE A 1 204 ? 12.785 10.201 -11.696 1.00 85.25 204 PHE A O 1
ATOM 1537 N N . ASN A 1 205 ? 13.485 10.431 -9.567 1.00 87.94 205 ASN A N 1
ATOM 1538 C CA . ASN A 1 205 ? 14.554 9.449 -9.629 1.00 87.94 205 ASN A CA 1
ATOM 1539 C C . ASN A 1 205 ? 14.132 8.145 -8.955 1.00 87.94 205 ASN A C 1
ATOM 1541 O O . ASN A 1 205 ? 13.725 8.144 -7.795 1.00 87.94 205 ASN A O 1
ATOM 1545 N N . VAL A 1 206 ? 14.320 7.025 -9.648 1.00 90.38 206 VAL A N 1
ATOM 1546 C CA . VAL A 1 206 ? 14.324 5.706 -9.016 1.00 90.38 206 VAL A CA 1
ATOM 1547 C C . VAL A 1 206 ? 15.753 5.399 -8.602 1.00 90.38 206 VAL A C 1
ATOM 1549 O O . VAL A 1 206 ? 16.599 5.162 -9.460 1.00 90.38 206 VAL A O 1
ATOM 1552 N N . THR A 1 207 ? 16.044 5.435 -7.306 1.00 92.94 207 THR A N 1
ATOM 1553 C CA . THR A 1 207 ? 17.374 5.126 -6.761 1.00 92.94 207 THR A CA 1
ATOM 1554 C C . THR A 1 207 ? 17.672 3.626 -6.828 1.00 92.94 207 THR A C 1
ATOM 1556 O O . THR A 1 207 ? 16.775 2.800 -7.015 1.00 92.94 207 THR A O 1
ATOM 1559 N N . SER A 1 208 ? 18.948 3.249 -6.723 1.00 92.75 208 SER A N 1
ATOM 1560 C CA . SER A 1 208 ? 19.356 1.840 -6.695 1.00 92.75 208 SER A CA 1
ATOM 1561 C C . SER A 1 208 ? 18.734 1.113 -5.496 1.00 92.75 208 SER A C 1
ATOM 1563 O O . SER A 1 208 ? 18.782 1.608 -4.372 1.00 92.75 208 SER A O 1
ATOM 1565 N N . GLY A 1 209 ? 18.147 -0.057 -5.745 1.00 92.94 209 GLY A N 1
ATOM 1566 C CA . GLY A 1 209 ? 17.483 -0.911 -4.760 1.00 92.94 209 GLY A CA 1
ATOM 1567 C C . GLY A 1 209 ? 16.167 -0.388 -4.184 1.00 92.94 209 GLY A C 1
ATOM 1568 O O . GLY A 1 209 ? 15.648 -1.008 -3.255 1.00 92.94 209 GLY A O 1
ATOM 1569 N N . ALA A 1 210 ? 15.614 0.710 -4.714 1.00 95.06 210 ALA A N 1
ATOM 1570 C CA . ALA A 1 210 ? 14.310 1.229 -4.291 1.00 95.06 210 ALA A CA 1
ATOM 1571 C C . ALA A 1 210 ? 13.190 0.189 -4.477 1.00 95.06 210 ALA A C 1
ATOM 1573 O O . ALA A 1 210 ? 12.335 0.028 -3.612 1.00 95.06 210 ALA A O 1
ATOM 1574 N N . PHE A 1 211 ? 13.229 -0.563 -5.580 1.00 96.94 211 PHE A N 1
ATOM 1575 C CA . PHE A 1 211 ? 12.287 -1.637 -5.893 1.00 96.94 211 PHE A CA 1
ATOM 1576 C C . PHE A 1 211 ? 13.002 -2.989 -5.891 1.00 96.94 211 PHE A C 1
ATOM 1578 O O . PHE A 1 211 ? 13.096 -3.669 -6.914 1.00 96.94 211 PHE A O 1
ATOM 1585 N N . HIS A 1 212 ? 13.547 -3.347 -4.729 1.00 96.75 212 HIS A N 1
ATOM 1586 C CA . HIS A 1 212 ? 14.123 -4.660 -4.465 1.00 96.75 212 HIS A CA 1
ATOM 1587 C C . HIS A 1 212 ? 13.112 -5.531 -3.711 1.00 96.75 212 HIS A C 1
ATOM 1589 O O . HIS A 1 212 ? 12.673 -5.177 -2.611 1.00 96.75 212 HIS A O 1
ATOM 1595 N N . PHE A 1 213 ? 12.773 -6.678 -4.296 1.00 97.44 213 PHE A N 1
ATOM 1596 C CA . PHE A 1 213 ? 11.819 -7.637 -3.748 1.00 97.44 213 PHE A CA 1
ATOM 1597 C C . PHE A 1 213 ? 12.487 -8.988 -3.486 1.00 97.44 213 PHE A C 1
ATOM 1599 O O . PHE A 1 213 ? 13.284 -9.461 -4.281 1.00 97.44 213 PHE A O 1
ATOM 1606 N N . ASP A 1 214 ? 12.091 -9.661 -2.411 1.00 96.81 214 ASP A N 1
ATOM 1607 C CA . ASP A 1 214 ? 12.466 -11.064 -2.173 1.00 96.81 214 ASP A CA 1
ATOM 1608 C C . ASP A 1 214 ? 11.241 -11.992 -2.220 1.00 96.81 214 ASP A C 1
ATOM 1610 O O . ASP A 1 214 ? 11.292 -13.132 -1.751 1.00 96.81 214 ASP A O 1
ATOM 1614 N N . SER A 1 215 ? 10.104 -11.487 -2.706 1.00 97.62 215 SER A N 1
ATOM 1615 C CA . SER A 1 215 ? 8.868 -12.258 -2.799 1.00 97.62 215 SER A CA 1
ATOM 1616 C C . SER A 1 215 ? 8.896 -13.150 -4.039 1.00 97.62 215 SER A C 1
ATOM 1618 O O . SER A 1 215 ? 8.854 -12.625 -5.154 1.00 97.62 215 SER A O 1
ATOM 1620 N N . PRO A 1 216 ? 8.885 -14.487 -3.897 1.00 96.50 216 PRO A N 1
ATOM 1621 C CA . PRO A 1 216 ? 8.729 -15.378 -5.042 1.00 96.50 216 PRO A CA 1
ATOM 1622 C C . PRO A 1 216 ? 7.309 -15.339 -5.628 1.00 96.50 216 PRO A C 1
ATOM 1624 O O . PRO A 1 216 ? 7.084 -15.894 -6.697 1.00 96.50 216 PRO A O 1
ATOM 1627 N N . ALA A 1 217 ? 6.347 -14.723 -4.929 1.00 97.19 217 ALA A N 1
ATOM 1628 C CA . ALA A 1 217 ? 4.952 -14.623 -5.350 1.00 97.19 217 ALA A CA 1
ATOM 1629 C C . ALA A 1 217 ? 4.643 -13.331 -6.130 1.00 97.19 217 ALA A C 1
ATOM 1631 O O . ALA A 1 217 ? 3.485 -13.097 -6.473 1.00 97.19 217 ALA A O 1
ATOM 1632 N N . LEU A 1 218 ? 5.647 -12.484 -6.396 1.00 98.38 218 LEU A N 1
ATOM 1633 C CA . LEU A 1 218 ? 5.457 -11.168 -7.003 1.00 98.38 218 LEU A CA 1
ATOM 1634 C C . LEU A 1 218 ? 4.922 -11.271 -8.440 1.00 98.38 218 LEU A C 1
ATOM 1636 O O . LEU A 1 218 ? 5.608 -11.744 -9.346 1.00 98.38 218 LEU A O 1
ATOM 1640 N N . LYS A 1 219 ? 3.715 -10.749 -8.662 1.00 97.94 219 LYS A N 1
ATOM 1641 C CA . LYS A 1 219 ? 3.003 -10.780 -9.948 1.00 97.94 219 LYS A CA 1
ATOM 1642 C C . LYS A 1 219 ? 2.890 -9.407 -10.588 1.00 97.94 219 LYS A C 1
ATOM 1644 O O . LYS A 1 219 ? 3.010 -9.300 -11.803 1.00 97.94 219 LYS A O 1
ATOM 1649 N N . THR A 1 220 ? 2.656 -8.347 -9.817 1.00 98.19 220 THR A N 1
ATOM 1650 C CA . THR A 1 220 ? 2.387 -7.019 -10.395 1.00 98.19 220 THR A CA 1
ATOM 1651 C C . THR A 1 220 ? 3.095 -5.903 -9.647 1.00 98.19 220 THR A C 1
ATOM 1653 O O . THR A 1 220 ? 2.958 -5.784 -8.431 1.00 98.19 220 THR A O 1
ATOM 1656 N N . VAL A 1 221 ? 3.782 -5.041 -10.394 1.00 98.00 221 VAL A N 1
ATOM 1657 C CA . VAL A 1 221 ? 4.379 -3.795 -9.908 1.00 98.00 221 VAL A CA 1
ATOM 1658 C C . VAL A 1 221 ? 3.898 -2.657 -10.806 1.00 98.00 221 VAL A C 1
ATOM 1660 O O . VAL A 1 221 ? 4.301 -2.561 -11.963 1.00 98.00 221 VAL A O 1
ATOM 1663 N N . GLN A 1 222 ? 3.007 -1.813 -10.290 1.00 96.56 222 GLN A N 1
ATOM 1664 C CA . GLN A 1 222 ? 2.379 -0.713 -11.022 1.00 96.56 222 GLN A CA 1
ATOM 1665 C C . GLN A 1 222 ? 2.970 0.631 -10.580 1.00 96.56 222 GLN A C 1
ATOM 1667 O O . GLN A 1 222 ? 2.688 1.107 -9.486 1.00 96.56 222 GLN A O 1
ATOM 1672 N N . LEU A 1 223 ? 3.773 1.251 -11.449 1.00 93.62 223 LEU A N 1
ATOM 1673 C CA . LEU A 1 223 ? 4.441 2.548 -11.249 1.00 93.62 223 LEU A CA 1
ATOM 1674 C C . LEU A 1 223 ? 4.040 3.578 -12.326 1.00 93.62 223 LEU A C 1
ATOM 1676 O O . LEU A 1 223 ? 4.795 4.499 -12.637 1.00 93.62 223 LEU A O 1
ATOM 1680 N N . GLY A 1 224 ? 2.888 3.379 -12.971 1.00 82.19 224 GLY A N 1
ATOM 1681 C CA . GLY A 1 224 ? 2.380 4.249 -14.035 1.00 82.19 224 GLY A CA 1
ATOM 1682 C C . GLY A 1 224 ? 1.885 5.623 -13.556 1.00 82.19 224 GLY A C 1
ATOM 1683 O O . GLY A 1 224 ? 1.860 5.922 -12.365 1.00 82.19 224 GLY A O 1
ATOM 1684 N N . GLY A 1 225 ? 1.449 6.463 -14.498 1.00 79.62 225 GLY A N 1
ATOM 1685 C CA . GLY A 1 225 ? 0.755 7.736 -14.234 1.00 79.62 225 GLY A CA 1
ATOM 1686 C C . GLY A 1 225 ? 1.629 8.993 -14.094 1.00 79.62 225 GLY A C 1
ATOM 1687 O O . GLY A 1 225 ? 1.174 10.070 -14.478 1.00 79.62 225 GLY A O 1
ATOM 1688 N N . ILE A 1 226 ? 2.871 8.889 -13.602 1.00 80.50 226 ILE A N 1
ATOM 1689 C CA . ILE A 1 226 ? 3.841 10.001 -13.575 1.00 80.50 226 IL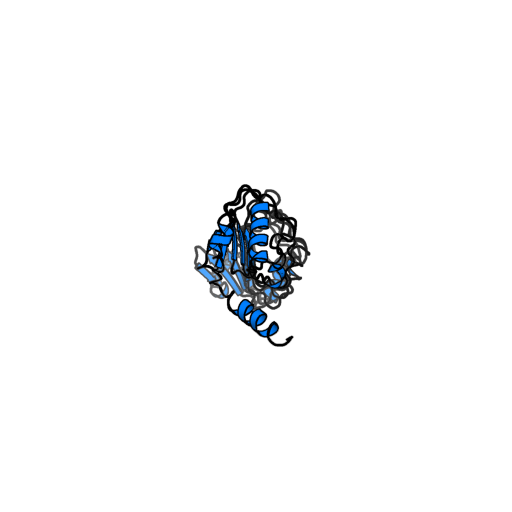E A CA 1
ATOM 1690 C C . ILE A 1 226 ? 5.155 9.567 -14.224 1.00 80.50 226 ILE A C 1
ATOM 1692 O O . ILE A 1 226 ? 5.656 8.473 -13.978 1.00 80.50 226 ILE A O 1
ATOM 1696 N N . TYR A 1 227 ? 5.734 10.455 -15.034 1.00 82.12 227 TYR A N 1
ATOM 1697 C CA . TYR A 1 227 ? 7.022 10.220 -15.675 1.00 82.12 227 TYR A CA 1
ATOM 1698 C C . TYR A 1 227 ? 8.166 10.140 -14.664 1.00 82.12 227 TYR A C 1
ATOM 1700 O O . TYR A 1 227 ? 8.398 11.071 -13.891 1.00 82.12 227 TYR A O 1
ATOM 1708 N N . MET A 1 228 ? 8.943 9.064 -14.744 1.00 83.62 228 MET A N 1
ATOM 1709 C CA . MET A 1 228 ? 10.260 8.994 -14.111 1.00 83.62 228 MET A CA 1
ATOM 1710 C C . MET A 1 228 ? 11.288 9.695 -15.003 1.00 83.62 228 MET A C 1
ATOM 1712 O O . MET A 1 228 ? 11.307 9.453 -16.207 1.00 83.62 228 MET A O 1
ATOM 1716 N N . ALA A 1 229 ? 12.147 10.535 -14.420 1.00 83.38 229 ALA A N 1
ATOM 1717 C CA . ALA A 1 229 ? 13.198 11.255 -15.140 1.00 83.38 229 ALA A CA 1
ATOM 1718 C C . ALA A 1 229 ? 14.497 10.452 -15.224 1.00 83.38 229 ALA A C 1
ATOM 1720 O O . ALA A 1 229 ? 15.151 10.466 -16.261 1.00 83.38 229 ALA A O 1
ATOM 1721 N N . ASN A 1 230 ? 14.864 9.739 -14.154 1.00 85.75 230 ASN A N 1
ATOM 1722 C CA . ASN A 1 230 ? 16.027 8.855 -14.151 1.00 85.75 230 ASN A CA 1
ATOM 1723 C C . ASN A 1 230 ? 15.709 7.557 -13.411 1.00 85.75 230 ASN A C 1
ATOM 1725 O O . ASN A 1 230 ? 15.089 7.563 -12.350 1.00 85.75 230 ASN A O 1
ATOM 1729 N N . VAL A 1 231 ? 16.186 6.442 -13.950 1.00 89.62 231 VAL A N 1
ATOM 1730 C CA . VAL A 1 231 ? 16.263 5.156 -13.251 1.00 89.62 231 VAL A CA 1
ATOM 1731 C C . VAL A 1 231 ? 17.739 4.822 -13.149 1.00 89.62 231 VAL A C 1
ATOM 1733 O O . VAL A 1 231 ? 18.437 4.828 -14.163 1.00 89.62 231 VAL A O 1
ATOM 1736 N N . PHE A 1 232 ? 18.225 4.573 -11.940 1.00 91.31 232 PHE A N 1
ATOM 1737 C CA . PHE A 1 232 ? 19.612 4.181 -11.736 1.00 91.31 232 PHE A CA 1
ATOM 1738 C C . PHE A 1 232 ? 19.787 2.666 -11.969 1.00 91.31 232 PHE A C 1
ATOM 1740 O O . PHE A 1 232 ? 18.834 1.891 -11.861 1.00 91.31 232 PHE A O 1
ATOM 1747 N N . PRO A 1 233 ? 21.000 2.191 -12.296 1.00 91.00 233 PRO A N 1
ATOM 1748 C CA . PRO A 1 233 ? 21.277 0.759 -12.322 1.00 91.00 233 PRO A CA 1
ATOM 1749 C C . PRO A 1 233 ? 20.902 0.091 -10.992 1.00 91.00 233 PRO A C 1
ATOM 1751 O O . PRO A 1 233 ? 21.031 0.698 -9.924 1.00 91.00 233 PRO A O 1
ATOM 1754 N N . SER A 1 234 ? 20.440 -1.160 -11.055 1.00 91.06 234 SER A N 1
ATOM 1755 C CA . SER A 1 234 ? 19.965 -1.920 -9.885 1.00 91.06 234 SER A CA 1
ATOM 1756 C C . SER A 1 234 ? 18.777 -1.297 -9.137 1.00 91.06 234 SER A C 1
ATOM 1758 O O . SER A 1 234 ? 18.498 -1.669 -8.004 1.00 91.06 234 SER A O 1
ATOM 1760 N N . SER A 1 235 ? 18.031 -0.366 -9.736 1.00 94.56 235 SER A N 1
ATOM 1761 C CA . SER A 1 235 ? 16.784 0.145 -9.148 1.00 94.56 235 SER A CA 1
ATOM 1762 C C . SER A 1 235 ? 15.696 -0.911 -8.971 1.00 94.56 235 SER A C 1
ATOM 1764 O O . SER A 1 235 ? 14.907 -0.816 -8.034 1.00 94.56 235 SER A O 1
ATOM 1766 N N . PHE A 1 236 ? 15.671 -1.896 -9.868 1.00 95.19 236 PHE A N 1
ATOM 1767 C CA . PHE A 1 236 ? 14.677 -2.959 -9.933 1.00 95.19 236 PHE A CA 1
ATOM 1768 C C . PHE A 1 236 ? 15.357 -4.317 -9.750 1.00 95.19 236 PHE A C 1
ATOM 1770 O O . PHE A 1 236 ? 16.195 -4.706 -10.568 1.00 95.19 236 PHE A O 1
ATOM 1777 N N . GLU A 1 237 ? 15.000 -5.041 -8.691 1.00 94.81 237 GLU A N 1
ATOM 1778 C CA . GLU A 1 237 ? 15.569 -6.348 -8.346 1.00 94.81 237 GLU A CA 1
ATOM 1779 C C . GLU A 1 237 ? 14.498 -7.283 -7.776 1.00 94.81 237 GLU A C 1
ATOM 1781 O O . GLU A 1 237 ? 13.508 -6.826 -7.206 1.00 94.81 237 GLU A O 1
ATOM 1786 N N . GLY A 1 238 ? 14.687 -8.596 -7.938 1.00 94.69 238 GLY A N 1
ATOM 1787 C CA . GLY A 1 238 ? 13.751 -9.590 -7.396 1.00 94.69 238 GLY A CA 1
ATOM 1788 C C . GLY A 1 238 ? 12.526 -9.899 -8.253 1.00 94.69 238 GLY A C 1
ATOM 1789 O O . GLY A 1 238 ? 11.586 -10.530 -7.778 1.00 94.69 238 GLY A O 1
ATOM 1790 N N . PHE A 1 239 ? 12.519 -9.450 -9.506 1.00 95.25 239 PHE A N 1
ATOM 1791 C CA . PHE A 1 239 ? 11.467 -9.771 -10.468 1.00 95.25 239 PHE A CA 1
ATOM 1792 C C . PHE A 1 239 ? 11.567 -11.238 -10.905 1.00 95.25 239 PHE A C 1
ATOM 1794 O O . PHE A 1 239 ? 12.652 -11.824 -10.917 1.00 95.25 239 PHE A O 1
ATOM 1801 N N . THR A 1 240 ? 10.429 -11.820 -11.275 1.00 92.81 240 THR A N 1
ATOM 1802 C CA . THR A 1 240 ? 10.326 -13.187 -11.799 1.00 92.81 240 THR A CA 1
ATOM 1803 C C . THR A 1 240 ? 9.678 -13.175 -13.184 1.00 92.81 240 THR A C 1
ATOM 1805 O O . THR A 1 240 ? 9.119 -12.160 -13.602 1.00 92.81 240 THR A O 1
ATOM 1808 N N . ALA A 1 241 ? 9.709 -14.307 -13.890 1.00 92.62 241 ALA A N 1
ATOM 1809 C CA . ALA A 1 241 ? 9.096 -14.432 -15.214 1.00 92.62 241 ALA A CA 1
ATOM 1810 C C . ALA A 1 241 ? 7.580 -14.148 -15.217 1.00 92.62 241 ALA A C 1
ATOM 1812 O O . ALA A 1 241 ? 7.042 -13.685 -16.221 1.00 92.62 241 ALA A O 1
ATOM 1813 N N . ASP A 1 242 ? 6.906 -14.368 -14.085 1.00 93.56 242 ASP A N 1
ATOM 1814 C CA . ASP A 1 242 ? 5.471 -14.113 -13.922 1.00 93.56 242 ASP A CA 1
ATOM 1815 C C . ASP A 1 242 ? 5.167 -12.667 -13.487 1.00 93.56 242 ASP A C 1
ATOM 1817 O O . ASP A 1 242 ? 4.004 -12.271 -13.379 1.00 93.56 242 ASP A O 1
ATOM 1821 N N . THR A 1 243 ? 6.197 -11.851 -13.238 1.00 96.19 243 THR A N 1
ATOM 182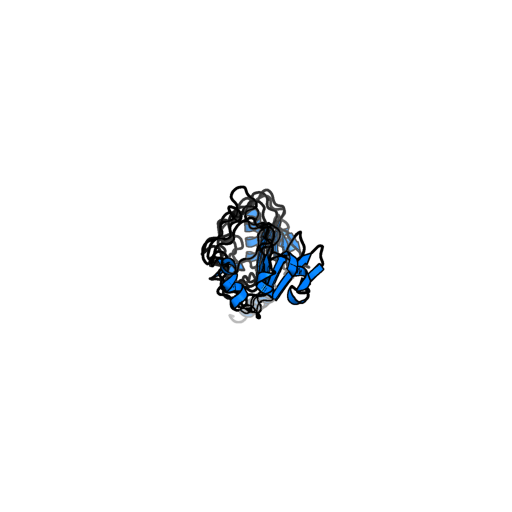2 C CA . THR A 1 243 ? 6.022 -10.466 -12.809 1.00 96.19 243 THR A CA 1
ATOM 1823 C C . THR A 1 243 ? 5.757 -9.547 -14.001 1.00 96.19 243 THR A C 1
ATOM 1825 O O . THR A 1 243 ? 6.485 -9.546 -14.993 1.00 96.19 243 THR A O 1
ATOM 1828 N N . THR A 1 244 ? 4.742 -8.694 -13.876 1.00 95.69 244 THR A N 1
ATOM 1829 C CA . THR A 1 244 ? 4.474 -7.575 -14.780 1.00 95.69 244 THR A CA 1
ATOM 1830 C C . THR A 1 244 ? 4.852 -6.258 -14.110 1.00 95.69 244 THR A C 1
ATOM 1832 O O . THR A 1 244 ? 4.277 -5.887 -13.086 1.00 95.69 244 THR A O 1
ATOM 1835 N N . LEU A 1 245 ? 5.804 -5.543 -14.705 1.00 94.88 245 LEU A N 1
ATOM 1836 C CA . LEU A 1 245 ? 6.199 -4.190 -14.334 1.00 94.88 245 LEU A CA 1
ATOM 1837 C C . LEU A 1 245 ? 5.550 -3.187 -15.285 1.00 94.88 245 LEU A C 1
ATOM 1839 O O . LEU A 1 245 ? 5.861 -3.169 -16.473 1.00 94.88 245 LEU A O 1
ATOM 1843 N N . THR A 1 246 ? 4.707 -2.310 -14.762 1.00 92.62 246 THR A N 1
ATOM 1844 C CA . THR A 1 246 ? 4.102 -1.226 -15.536 1.00 92.62 246 THR A CA 1
ATOM 1845 C C . THR A 1 246 ? 4.698 0.108 -15.115 1.00 92.62 246 THR A C 1
ATOM 1847 O O . THR A 1 246 ? 4.812 0.401 -13.927 1.00 92.62 246 THR A O 1
ATOM 1850 N N . LEU A 1 247 ? 5.093 0.925 -16.088 1.00 89.75 247 LEU A N 1
ATOM 1851 C CA . LEU A 1 247 ? 5.831 2.162 -15.852 1.00 89.75 247 LEU A CA 1
ATOM 1852 C C . LEU A 1 247 ? 5.534 3.232 -16.902 1.00 89.75 247 LEU A C 1
ATOM 1854 O O . LEU A 1 247 ? 5.139 2.929 -18.027 1.00 89.75 247 LEU A O 1
ATOM 1858 N N . MET A 1 248 ? 5.753 4.493 -16.530 1.00 85.00 248 MET A N 1
ATOM 1859 C CA . MET A 1 248 ? 5.643 5.651 -17.416 1.00 85.00 248 MET A CA 1
ATOM 1860 C C . MET A 1 248 ? 7.002 6.361 -17.507 1.00 85.00 248 MET A C 1
ATOM 1862 O O . MET A 1 248 ? 7.546 6.821 -16.502 1.00 85.00 248 MET A O 1
ATOM 1866 N N . LEU A 1 249 ? 7.576 6.434 -18.712 1.00 77.69 249 LEU A N 1
ATOM 1867 C CA . LEU A 1 249 ? 8.917 6.985 -18.960 1.00 77.69 249 LEU A CA 1
ATOM 1868 C C . LEU A 1 249 ? 8.870 8.109 -19.991 1.00 77.69 249 LEU A C 1
ATOM 1870 O O . LEU A 1 249 ? 8.069 8.072 -20.922 1.00 77.69 249 LEU A O 1
ATOM 1874 N N . ASN A 1 250 ? 9.745 9.101 -19.826 1.00 75.31 250 ASN A N 1
ATOM 1875 C CA . ASN A 1 250 ? 9.965 10.173 -20.803 1.00 75.31 250 ASN A CA 1
ATOM 1876 C C . ASN A 1 250 ? 11.320 10.050 -21.531 1.00 75.31 250 ASN A C 1
ATOM 1878 O O . ASN A 1 250 ? 11.693 10.952 -22.279 1.00 75.31 250 ASN A O 1
ATOM 1882 N N . TYR A 1 251 ? 12.048 8.950 -21.320 1.00 74.88 251 TYR A N 1
ATOM 1883 C CA . TYR A 1 251 ? 13.343 8.663 -21.935 1.00 74.88 251 TYR A CA 1
ATOM 1884 C C . TYR A 1 251 ? 13.437 7.184 -22.365 1.00 74.88 251 TYR A C 1
ATOM 1886 O O . TYR A 1 251 ? 12.634 6.360 -21.914 1.00 74.88 251 TYR A O 1
ATOM 1894 N N . PRO A 1 252 ? 14.399 6.822 -23.238 1.00 73.38 252 PRO A N 1
ATOM 1895 C CA . PRO A 1 252 ? 14.544 5.451 -23.718 1.00 73.38 252 PRO A CA 1
ATOM 1896 C C . PRO A 1 252 ? 14.887 4.461 -22.600 1.00 73.38 252 PRO A C 1
ATOM 1898 O O . PRO A 1 252 ? 15.780 4.709 -21.790 1.00 73.38 252 PRO A O 1
ATOM 1901 N N . ILE A 1 253 ? 14.253 3.287 -22.599 1.00 78.19 253 ILE A N 1
ATOM 1902 C CA . ILE A 1 253 ? 14.686 2.173 -21.747 1.00 78.19 253 ILE A CA 1
ATOM 1903 C C . ILE A 1 253 ? 16.109 1.785 -22.150 1.00 78.19 253 ILE A C 1
ATOM 1905 O O . ILE A 1 253 ? 16.381 1.584 -23.330 1.00 78.19 253 ILE A O 1
ATOM 1909 N N . THR A 1 254 ? 17.012 1.630 -21.184 1.00 77.19 254 THR A N 1
ATOM 1910 C CA . THR A 1 254 ? 18.382 1.160 -21.425 1.00 77.19 254 THR A CA 1
ATOM 1911 C C . THR A 1 254 ? 18.604 -0.202 -20.781 1.00 77.19 254 THR A C 1
ATOM 1913 O O . THR A 1 254 ? 18.017 -0.518 -19.743 1.00 77.19 254 THR A O 1
ATOM 1916 N N . ILE A 1 255 ? 19.490 -1.012 -21.367 1.00 77.88 255 ILE A N 1
ATOM 1917 C CA . ILE A 1 255 ? 19.818 -2.323 -20.799 1.00 77.88 255 ILE A CA 1
ATOM 1918 C C . ILE A 1 255 ? 20.409 -2.197 -19.393 1.00 77.88 255 ILE A C 1
ATOM 1920 O O . ILE A 1 255 ? 20.045 -2.975 -18.527 1.00 77.88 255 ILE A O 1
ATOM 1924 N N . GLY A 1 256 ? 21.255 -1.195 -19.130 1.00 82.69 256 GLY A N 1
ATOM 1925 C CA . GLY A 1 256 ? 21.915 -1.036 -17.829 1.00 82.69 256 GLY A CA 1
ATOM 1926 C C . GLY A 1 256 ? 20.945 -0.790 -16.670 1.00 82.69 256 GLY A C 1
ATOM 1927 O O . GLY A 1 256 ? 21.175 -1.273 -15.566 1.00 82.69 256 GLY A O 1
ATOM 1928 N N . ASN A 1 257 ? 19.837 -0.095 -16.928 1.00 85.94 257 ASN A N 1
ATOM 1929 C CA . ASN A 1 257 ? 18.870 0.271 -15.892 1.00 85.94 257 ASN A CA 1
ATOM 1930 C C . ASN A 1 257 ? 17.854 -0.847 -15.613 1.00 85.94 257 ASN A C 1
ATOM 1932 O O . ASN A 1 257 ? 17.338 -0.952 -14.504 1.00 85.94 257 ASN A O 1
ATOM 1936 N N . PHE A 1 258 ? 17.582 -1.689 -16.614 1.00 87.56 258 PHE A N 1
ATOM 1937 C CA . PHE A 1 258 ? 16.519 -2.700 -16.576 1.00 87.56 258 PHE A CA 1
ATOM 1938 C C . PHE A 1 258 ? 17.026 -4.138 -16.754 1.00 87.56 258 PHE A C 1
ATOM 1940 O O . PHE A 1 258 ? 16.219 -5.059 -16.862 1.00 87.56 258 PHE A O 1
ATOM 1947 N N . PHE A 1 259 ? 18.347 -4.355 -16.761 1.00 87.31 259 PHE A N 1
ATOM 1948 C CA . PHE A 1 259 ? 18.970 -5.662 -16.999 1.00 87.31 259 PHE A CA 1
ATOM 1949 C C . PHE A 1 259 ? 18.350 -6.765 -16.139 1.00 87.31 259 PHE A C 1
ATOM 1951 O O . PHE A 1 259 ? 17.943 -7.791 -16.672 1.00 87.31 259 PHE A O 1
ATOM 1958 N N . ASN A 1 260 ? 18.224 -6.535 -14.829 1.00 89.94 260 ASN A N 1
ATOM 1959 C CA . ASN A 1 260 ? 17.694 -7.525 -13.889 1.00 89.94 260 ASN A CA 1
ATOM 1960 C C . ASN A 1 260 ? 16.229 -7.884 -14.175 1.00 89.94 260 ASN A C 1
ATOM 1962 O O . ASN A 1 260 ? 15.857 -9.051 -14.081 1.00 89.94 260 ASN A O 1
ATOM 1966 N N . VAL A 1 261 ? 15.415 -6.903 -14.581 1.00 90.81 261 VAL A N 1
ATOM 1967 C CA . VAL A 1 261 ? 14.015 -7.126 -14.969 1.00 90.81 261 VAL A CA 1
ATOM 1968 C C . VAL A 1 261 ? 13.967 -8.008 -16.213 1.00 90.81 261 VAL A C 1
ATOM 1970 O O . VAL A 1 261 ? 13.335 -9.059 -16.198 1.00 90.81 261 VAL A O 1
ATOM 1973 N N . PHE A 1 262 ? 14.703 -7.652 -17.266 1.00 86.81 262 PHE A N 1
ATOM 1974 C CA . PHE A 1 262 ? 14.677 -8.421 -18.511 1.00 86.81 262 PHE A CA 1
ATOM 1975 C C . PHE A 1 262 ? 15.299 -9.811 -18.383 1.00 86.81 262 PHE A C 1
ATOM 1977 O O . PHE A 1 262 ? 14.778 -10.770 -18.944 1.00 86.81 262 PHE A O 1
ATOM 1984 N N . ASN A 1 263 ? 16.383 -9.934 -17.618 1.00 87.62 263 ASN A N 1
ATOM 1985 C CA . ASN A 1 263 ? 17.055 -11.205 -17.371 1.00 87.62 263 ASN A CA 1
ATOM 1986 C C . ASN A 1 263 ? 16.198 -12.170 -16.536 1.00 87.62 263 ASN A C 1
ATOM 1988 O O . ASN A 1 263 ? 16.412 -13.376 -16.592 1.00 87.62 263 ASN A O 1
ATOM 1992 N N . SER A 1 264 ? 15.224 -11.659 -15.776 1.00 89.69 264 SER A N 1
ATOM 1993 C CA . SER A 1 264 ? 14.259 -12.494 -15.051 1.00 89.69 264 SER A CA 1
ATOM 1994 C C . SER A 1 264 ? 13.133 -13.057 -15.929 1.00 89.69 264 SER A C 1
ATOM 1996 O O . SER A 1 264 ? 12.392 -13.923 -15.474 1.00 89.69 264 SER A O 1
ATOM 1998 N N . GLY A 1 265 ? 12.990 -12.572 -17.169 1.00 88.81 265 GLY A N 1
ATOM 1999 C CA . GLY A 1 265 ? 11.867 -12.904 -18.051 1.00 88.81 265 GLY A CA 1
ATOM 2000 C C . GLY A 1 265 ? 10.575 -12.137 -17.745 1.00 88.81 265 GLY A C 1
ATOM 2001 O O . GLY A 1 265 ? 9.539 -12.451 -18.323 1.00 88.81 265 GLY A O 1
ATOM 2002 N N . ALA A 1 266 ? 10.618 -11.144 -16.851 1.00 91.75 266 ALA A N 1
ATOM 2003 C CA . ALA A 1 266 ? 9.457 -10.335 -16.498 1.00 91.75 266 ALA A CA 1
ATOM 2004 C C . ALA A 1 266 ? 8.861 -9.601 -17.712 1.00 91.75 266 ALA A C 1
ATOM 2006 O O . ALA A 1 266 ? 9.558 -9.209 -18.657 1.00 91.75 266 ALA A O 1
ATOM 2007 N N . SER A 1 267 ? 7.552 -9.362 -17.647 1.00 89.69 267 SER A N 1
ATOM 2008 C CA . SER A 1 267 ? 6.834 -8.541 -18.619 1.00 89.69 267 SER A CA 1
ATOM 2009 C C . SER A 1 267 ? 6.932 -7.065 -18.246 1.00 89.69 267 SER A C 1
ATOM 2011 O O . SER A 1 267 ? 6.709 -6.697 -17.096 1.00 89.69 267 SER A O 1
ATOM 2013 N N . VAL A 1 268 ? 7.224 -6.197 -19.214 1.00 88.81 268 VAL A N 1
ATOM 2014 C CA . VAL A 1 268 ? 7.270 -4.743 -19.016 1.00 88.81 268 VAL A CA 1
ATOM 2015 C C . VAL A 1 268 ? 6.198 -4.066 -19.861 1.00 88.81 268 VAL A C 1
ATOM 2017 O O . VAL A 1 268 ? 6.141 -4.235 -21.080 1.00 88.81 268 VAL A O 1
ATOM 2020 N N . VAL A 1 269 ? 5.351 -3.271 -19.215 1.00 87.25 269 VAL A N 1
ATOM 2021 C CA . VAL A 1 269 ? 4.320 -2.459 -19.860 1.00 87.25 269 VAL A CA 1
ATOM 2022 C C . VAL A 1 269 ? 4.701 -0.988 -19.750 1.00 87.25 269 VAL A C 1
ATOM 2024 O O . VAL A 1 269 ? 4.757 -0.425 -18.659 1.00 87.25 269 VAL A O 1
ATOM 2027 N N . VAL A 1 270 ? 4.948 -0.347 -20.889 1.00 83.69 270 VAL A N 1
ATOM 2028 C CA . VAL A 1 270 ? 5.299 1.076 -20.945 1.00 83.69 270 VAL A CA 1
ATOM 2029 C C . VAL A 1 270 ? 4.068 1.895 -21.323 1.00 83.69 270 VAL A C 1
ATOM 2031 O O . VAL A 1 270 ? 3.470 1.710 -22.384 1.00 83.69 270 VAL A O 1
ATOM 2034 N N . GLN A 1 271 ? 3.676 2.821 -20.458 1.00 78.25 271 GLN A N 1
ATOM 2035 C CA . GLN A 1 271 ? 2.661 3.826 -20.757 1.00 78.25 271 GLN A CA 1
ATOM 2036 C C . GLN A 1 271 ? 3.332 4.986 -21.499 1.00 78.25 271 GLN A C 1
ATOM 2038 O O . GLN A 1 271 ? 3.962 5.842 -20.881 1.00 78.25 271 GLN A O 1
ATOM 2043 N N . GLU A 1 272 ? 3.233 5.003 -22.829 1.00 68.12 272 GLU A N 1
ATOM 2044 C CA . GLU A 1 272 ? 3.773 6.087 -23.654 1.00 68.12 272 GLU A CA 1
ATOM 2045 C C . GLU A 1 272 ? 2.666 7.037 -24.134 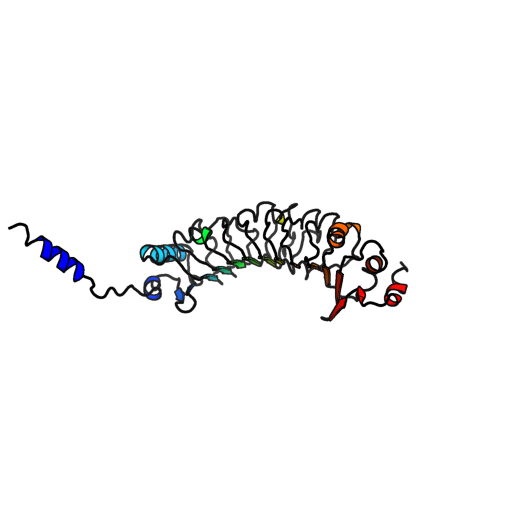1.00 68.12 272 GLU A C 1
ATOM 2047 O O . GLU A 1 272 ? 1.509 6.662 -24.315 1.00 68.12 272 GLU A O 1
ATOM 2052 N N . THR A 1 273 ? 3.038 8.289 -24.403 1.00 56.31 273 THR A N 1
ATOM 2053 C CA . THR A 1 273 ? 2.212 9.224 -25.188 1.00 56.31 273 THR A CA 1
ATOM 2054 C C . THR A 1 273 ? 2.497 9.134 -26.694 1.00 56.31 273 THR A C 1
ATOM 2056 O O . THR A 1 273 ? 1.753 9.707 -27.493 1.00 56.31 273 THR A O 1
ATOM 2059 N N . THR A 1 274 ? 3.534 8.386 -27.095 1.00 52.34 274 THR A N 1
ATOM 2060 C CA . THR A 1 274 ? 4.004 8.168 -28.476 1.00 52.34 274 THR A CA 1
ATOM 2061 C C . THR A 1 274 ? 4.058 6.673 -28.849 1.00 52.34 274 THR A C 1
ATOM 2063 O O . THR A 1 274 ? 3.960 5.827 -27.968 1.00 52.34 274 THR A O 1
ATOM 2066 N N . PRO A 1 275 ? 4.149 6.300 -30.144 1.00 57.97 275 PRO A N 1
ATOM 2067 C CA . PRO A 1 275 ? 4.142 4.894 -30.564 1.00 57.97 275 PRO A CA 1
ATOM 2068 C C . PRO A 1 275 ? 5.427 4.131 -30.198 1.00 57.97 275 PRO A C 1
ATOM 2070 O O . PRO A 1 275 ? 6.523 4.631 -30.464 1.00 57.97 275 PRO A O 1
ATOM 2073 N N . CYS A 1 276 ? 5.273 2.876 -29.742 1.00 63.03 276 CYS A N 1
ATOM 2074 C CA . CYS A 1 276 ? 6.327 1.867 -29.539 1.00 63.03 276 CYS A CA 1
ATOM 2075 C C . CYS A 1 276 ? 7.261 1.756 -30.758 1.00 63.03 276 CYS A C 1
ATOM 2077 O O . CYS A 1 276 ? 7.006 0.968 -31.670 1.00 63.03 276 CYS A O 1
ATOM 2079 N N . SER A 1 277 ? 8.325 2.545 -30.839 1.00 67.56 277 SER A N 1
ATOM 2080 C CA . SER A 1 277 ? 9.191 2.495 -32.021 1.00 67.56 277 SER A CA 1
ATOM 2081 C C . SER A 1 277 ? 10.647 2.687 -31.642 1.00 67.56 277 SER A C 1
ATOM 2083 O O . SER A 1 277 ? 11.351 1.700 -31.462 1.00 67.56 277 SER A O 1
ATOM 2085 N N . CYS A 1 278 ? 11.125 3.910 -31.439 1.00 63.97 278 CYS A N 1
ATOM 2086 C CA . CYS A 1 278 ? 12.574 4.095 -31.334 1.00 63.97 278 CYS A CA 1
ATOM 2087 C C . CYS A 1 278 ? 13.178 3.767 -29.965 1.00 63.97 278 CYS A C 1
ATOM 2089 O O . CYS A 1 278 ? 14.268 3.202 -29.907 1.00 63.97 278 CYS A O 1
ATOM 2091 N N . ASN A 1 279 ? 12.455 4.006 -28.871 1.00 67.19 279 ASN A N 1
ATOM 2092 C CA . ASN A 1 279 ? 12.974 3.793 -27.513 1.00 67.19 279 ASN A CA 1
ATOM 2093 C C . ASN A 1 279 ? 13.208 2.315 -27.152 1.00 67.19 279 ASN A C 1
ATOM 2095 O O . ASN A 1 279 ? 13.979 2.017 -26.242 1.00 67.19 279 ASN A O 1
ATOM 2099 N N . LEU A 1 280 ? 12.549 1.397 -27.864 1.00 72.88 280 LEU A N 1
ATOM 2100 C CA . LEU A 1 280 ? 12.541 -0.041 -27.576 1.00 72.88 280 LEU A CA 1
ATOM 2101 C C . LEU A 1 280 ? 13.123 -0.882 -28.725 1.00 72.88 280 LEU A C 1
ATOM 2103 O O . LEU A 1 280 ? 13.244 -2.100 -28.593 1.00 72.88 280 LEU A O 1
ATOM 2107 N N . ALA A 1 281 ? 13.519 -0.248 -29.836 1.00 71.31 281 ALA A N 1
ATOM 2108 C CA . ALA A 1 281 ? 14.049 -0.917 -31.027 1.00 71.31 281 ALA A CA 1
ATOM 2109 C C . ALA A 1 281 ? 15.248 -1.824 -30.708 1.00 71.31 281 ALA A C 1
ATOM 2111 O O . ALA A 1 281 ? 15.339 -2.949 -31.199 1.00 71.31 281 ALA A O 1
ATOM 2112 N N . TRP A 1 282 ? 16.148 -1.361 -29.835 1.00 73.81 282 TRP A N 1
ATOM 2113 C CA . TRP A 1 282 ? 17.341 -2.113 -29.446 1.00 73.81 282 TRP A CA 1
ATOM 2114 C C . TRP A 1 282 ? 17.006 -3.440 -28.751 1.00 73.81 282 TRP A C 1
ATOM 2116 O O . TRP A 1 282 ? 17.772 -4.388 -28.876 1.00 73.81 282 TRP A O 1
ATOM 2126 N N . ILE A 1 283 ? 15.862 -3.538 -28.062 1.00 75.06 283 ILE A N 1
ATOM 2127 C CA . ILE A 1 283 ? 15.429 -4.764 -27.376 1.00 75.06 283 ILE A CA 1
ATOM 2128 C C . ILE A 1 283 ? 15.043 -5.817 -28.407 1.00 75.06 283 ILE A C 1
ATOM 2130 O O . ILE A 1 283 ? 15.453 -6.968 -28.296 1.00 75.06 283 ILE A O 1
ATOM 2134 N N . ARG A 1 284 ? 14.312 -5.405 -29.451 1.00 71.62 284 ARG A N 1
ATOM 2135 C CA . ARG A 1 284 ? 13.918 -6.288 -30.553 1.00 71.62 284 ARG A CA 1
ATOM 2136 C C . ARG A 1 284 ? 15.122 -6.788 -31.350 1.00 71.62 284 ARG A C 1
ATOM 2138 O O . ARG A 1 284 ? 15.139 -7.944 -31.755 1.00 71.62 284 ARG A O 1
ATOM 2145 N N . LEU A 1 285 ? 16.112 -5.921 -31.558 1.00 70.62 285 LEU A N 1
ATOM 2146 C CA . LEU A 1 285 ? 17.337 -6.230 -32.301 1.00 70.62 285 LEU A CA 1
ATOM 2147 C C . LEU A 1 285 ? 18.399 -6.949 -31.448 1.00 70.62 285 LEU A C 1
ATOM 2149 O O . LEU A 1 285 ? 19.411 -7.406 -31.979 1.00 70.62 285 LEU A O 1
ATOM 2153 N N . SER A 1 286 ? 18.191 -7.057 -30.133 1.00 70.75 286 SER A N 1
ATOM 2154 C CA . SER A 1 286 ? 19.124 -7.709 -29.219 1.00 70.75 286 SER A CA 1
ATOM 2155 C C . SER A 1 286 ? 18.909 -9.221 -29.198 1.00 70.75 286 SER A C 1
ATOM 2157 O O . SER A 1 286 ? 17.851 -9.718 -28.817 1.00 70.75 286 SER A O 1
ATOM 2159 N N . SER A 1 287 ? 19.957 -9.979 -29.521 1.00 66.62 287 SER A N 1
ATOM 2160 C CA . SER A 1 287 ? 19.970 -11.443 -29.392 1.00 66.62 287 SER A CA 1
ATOM 2161 C C . SER A 1 287 ? 19.975 -11.931 -27.938 1.00 66.62 287 SER A C 1
ATOM 2163 O O . SER A 1 287 ? 19.771 -13.117 -27.691 1.00 66.62 287 SER A O 1
ATOM 2165 N N . PHE A 1 288 ? 20.203 -11.032 -26.976 1.00 62.91 288 PHE A N 1
ATOM 2166 C CA . PHE A 1 288 ? 20.373 -11.355 -25.560 1.00 62.91 288 PHE A CA 1
ATOM 2167 C C . PHE A 1 288 ? 19.043 -11.454 -24.786 1.00 62.91 288 PHE A C 1
ATOM 2169 O O . PHE A 1 288 ? 18.996 -12.092 -23.741 1.00 62.91 288 PHE A O 1
ATOM 2176 N N . LEU A 1 289 ? 17.953 -10.853 -25.283 1.00 64.25 289 LEU A N 1
ATOM 2177 C CA . LEU A 1 289 ? 16.741 -10.587 -24.487 1.00 64.25 289 LEU A CA 1
ATOM 2178 C C . LEU A 1 289 ? 15.483 -11.346 -24.931 1.00 64.25 289 LEU A C 1
ATOM 2180 O O . LEU A 1 289 ? 14.374 -10.893 -24.663 1.00 64.25 289 LEU A O 1
ATOM 2184 N N . GLN A 1 290 ? 15.617 -12.514 -25.566 1.00 61.31 290 GLN A N 1
ATOM 2185 C CA . GLN A 1 290 ? 14.460 -13.266 -26.091 1.00 61.31 290 GLN A CA 1
ATOM 2186 C C . GLN A 1 290 ? 13.391 -13.644 -25.042 1.00 61.31 290 GLN A C 1
ATOM 2188 O O . GLN A 1 290 ? 12.304 -14.067 -25.423 1.00 61.31 290 GLN A O 1
ATOM 2193 N N . GLN A 1 291 ? 13.682 -13.502 -23.746 1.00 64.62 291 GLN A N 1
ATOM 2194 C CA . GLN A 1 291 ? 12.779 -13.857 -22.648 1.00 64.62 291 GLN A CA 1
ATOM 2195 C C . GLN A 1 291 ? 11.897 -12.699 -22.156 1.00 64.62 291 GLN A C 1
ATOM 2197 O O . GLN A 1 291 ? 10.896 -12.958 -21.500 1.00 64.62 291 GLN A O 1
ATOM 2202 N N . ALA A 1 292 ? 12.228 -11.440 -22.460 1.00 67.25 292 ALA A N 1
ATOM 2203 C CA . ALA A 1 292 ? 11.457 -10.299 -21.970 1.00 67.25 292 ALA A CA 1
ATOM 2204 C C . ALA A 1 292 ? 10.275 -9.976 -22.897 1.00 67.25 292 ALA A C 1
ATOM 2206 O O . ALA A 1 292 ? 10.454 -9.744 -24.096 1.00 67.25 292 ALA A O 1
ATOM 2207 N N . SER A 1 293 ? 9.066 -9.903 -22.335 1.00 78.62 293 SER A N 1
ATOM 2208 C CA . SER A 1 293 ? 7.880 -9.417 -23.049 1.00 78.62 293 SER A CA 1
ATOM 2209 C C . SER A 1 293 ? 7.716 -7.921 -22.818 1.00 78.62 293 SER A C 1
ATOM 2211 O O . SER A 1 293 ? 7.698 -7.470 -21.675 1.00 78.62 293 SER A O 1
ATOM 2213 N N . ILE A 1 294 ? 7.582 -7.141 -23.892 1.00 80.38 294 ILE A N 1
ATOM 2214 C CA . ILE A 1 294 ? 7.353 -5.697 -23.793 1.00 80.38 294 ILE A CA 1
ATOM 2215 C C . ILE A 1 294 ? 6.106 -5.316 -24.569 1.00 80.38 294 ILE A C 1
ATOM 2217 O O . ILE A 1 294 ? 5.963 -5.646 -25.750 1.00 80.38 294 ILE A O 1
ATOM 2221 N N . SER A 1 295 ? 5.217 -4.598 -23.893 1.00 79.62 295 SER A N 1
ATOM 2222 C CA . SER A 1 295 ? 4.023 -4.001 -24.484 1.00 79.62 295 SER A CA 1
ATOM 2223 C C . SER A 1 295 ? 4.017 -2.508 -24.201 1.00 79.62 295 SER A C 1
ATOM 2225 O O . SER A 1 295 ? 4.425 -2.092 -23.119 1.00 79.62 295 SER A O 1
ATOM 2227 N N . CYS A 1 296 ? 3.526 -1.694 -25.129 1.00 76.38 296 CYS A N 1
ATOM 2228 C CA . CYS A 1 296 ? 3.217 -0.302 -24.812 1.00 76.38 296 CYS A CA 1
ATOM 2229 C C . CYS A 1 296 ? 1.760 0.035 -25.082 1.00 76.38 296 CYS A C 1
ATOM 2231 O O . CYS A 1 296 ? 1.103 -0.555 -25.943 1.00 76.38 296 CYS A O 1
ATOM 2233 N N . ILE A 1 297 ? 1.266 0.974 -24.283 1.00 71.00 297 ILE A N 1
ATOM 2234 C CA . ILE A 1 297 ? -0.108 1.456 -24.330 1.00 71.00 297 ILE A CA 1
ATOM 2235 C C . ILE A 1 297 ? -0.126 2.710 -25.200 1.00 71.00 297 ILE A C 1
ATOM 2237 O O . ILE A 1 297 ? 0.487 3.713 -24.844 1.00 71.00 297 ILE A O 1
ATOM 2241 N N . VAL A 1 298 ? -0.840 2.661 -26.325 1.00 65.81 298 VAL A N 1
ATOM 2242 C CA . VAL A 1 298 ? -1.022 3.791 -27.247 1.00 65.81 298 VAL A CA 1
ATOM 2243 C C . VAL A 1 298 ? -2.516 4.059 -27.374 1.00 65.81 298 VAL A C 1
ATOM 2245 O O . VAL A 1 298 ? -3.245 3.225 -27.893 1.00 65.81 298 VAL A O 1
ATOM 2248 N N . ARG A 1 299 ? -2.997 5.223 -26.910 1.00 58.44 299 ARG A N 1
ATOM 2249 C CA . ARG A 1 299 ? -4.419 5.631 -27.029 1.00 58.44 299 ARG A CA 1
ATOM 2250 C C . ARG A 1 299 ? -5.433 4.534 -26.625 1.00 58.44 299 ARG A C 1
ATOM 2252 O O . ARG A 1 299 ? -6.474 4.424 -27.257 1.00 58.44 299 ARG A O 1
ATOM 2259 N N . GLN A 1 300 ? -5.142 3.790 -25.551 1.00 59.38 300 GLN A N 1
ATOM 2260 C CA . GLN A 1 300 ? -5.922 2.661 -24.994 1.00 59.38 300 GLN A CA 1
ATOM 2261 C C . GLN A 1 300 ? -5.748 1.288 -25.672 1.00 59.38 300 GLN A C 1
ATOM 2263 O O . GLN A 1 300 ? -6.250 0.305 -25.135 1.00 59.38 300 GLN A O 1
ATOM 2268 N N . ASP A 1 301 ? -4.976 1.182 -26.755 1.00 58.25 301 ASP A N 1
ATOM 2269 C CA . ASP A 1 301 ? -4.615 -0.104 -27.360 1.00 58.25 301 ASP A CA 1
ATOM 2270 C C . ASP A 1 301 ? -3.242 -0.589 -26.873 1.00 58.25 301 ASP A C 1
ATOM 2272 O O . ASP A 1 301 ? -2.321 0.203 -26.649 1.00 58.25 301 ASP A O 1
ATOM 2276 N N . PHE A 1 302 ? -3.091 -1.909 -26.739 1.00 64.94 302 PHE A N 1
ATOM 2277 C CA . PHE A 1 302 ? -1.816 -2.547 -26.414 1.00 64.94 302 PHE A CA 1
ATOM 2278 C C . PHE A 1 302 ? -1.112 -2.998 -27.689 1.00 64.94 302 PHE A C 1
ATOM 2280 O O . PHE A 1 302 ? -1.640 -3.805 -28.456 1.00 64.94 302 PHE A O 1
ATOM 2287 N N . VAL A 1 303 ? 0.120 -2.533 -27.882 1.00 66.19 303 VAL A N 1
ATOM 2288 C CA . VAL A 1 303 ? 0.989 -3.000 -28.963 1.00 66.19 303 VAL A CA 1
ATOM 2289 C C . VAL A 1 303 ? 2.139 -3.788 -28.350 1.00 66.19 303 VAL A C 1
ATOM 2291 O O . VAL A 1 303 ? 3.004 -3.224 -27.679 1.00 66.19 303 VAL A O 1
ATOM 2294 N N . SER A 1 304 ? 2.149 -5.105 -28.574 1.00 73.88 304 SER A N 1
ATOM 2295 C CA . SER A 1 304 ? 3.305 -5.941 -28.238 1.00 73.88 304 SER A CA 1
ATOM 2296 C C . SER A 1 304 ? 4.453 -5.625 -29.189 1.00 73.88 304 SER A C 1
ATOM 2298 O O . SER A 1 304 ? 4.266 -5.632 -30.409 1.00 73.88 304 SER A O 1
ATOM 2300 N N . LEU A 1 305 ? 5.656 -5.423 -28.644 1.00 72.50 305 LEU A N 1
ATOM 2301 C CA . LEU A 1 305 ? 6.859 -5.169 -29.437 1.00 72.50 305 LEU A CA 1
ATOM 2302 C C . LEU A 1 305 ? 7.138 -6.306 -30.437 1.00 72.50 305 LEU A C 1
ATOM 2304 O O . LEU A 1 305 ? 7.659 -6.062 -31.522 1.00 72.50 305 LEU A O 1
ATOM 2308 N N . ALA A 1 306 ? 6.740 -7.541 -30.111 1.00 73.69 306 ALA A N 1
ATOM 2309 C CA . ALA A 1 306 ? 6.887 -8.696 -30.995 1.00 73.69 306 ALA A CA 1
ATOM 2310 C C . ALA A 1 306 ? 6.034 -8.607 -32.274 1.00 73.69 306 ALA A C 1
ATOM 2312 O O . ALA A 1 306 ? 6.390 -9.220 -33.281 1.00 73.69 306 ALA A O 1
ATOM 2313 N N . ASN A 1 307 ? 4.946 -7.833 -32.238 1.00 75.00 307 ASN A N 1
ATOM 2314 C CA . ASN A 1 307 ? 4.009 -7.662 -33.349 1.00 75.00 307 ASN A CA 1
ATOM 2315 C C . ASN A 1 307 ? 4.338 -6.441 -34.223 1.00 75.00 307 ASN A C 1
ATOM 2317 O O . ASN A 1 307 ? 3.670 -6.216 -35.232 1.00 75.00 307 ASN A O 1
ATOM 2321 N N . VAL A 1 308 ? 5.346 -5.643 -33.855 1.00 72.00 308 VAL A N 1
ATOM 2322 C CA . VAL A 1 308 ? 5.783 -4.485 -34.642 1.00 72.00 308 VAL A CA 1
ATOM 2323 C C . VAL A 1 308 ? 6.743 -4.959 -35.747 1.00 72.00 308 VAL A C 1
ATOM 2325 O O . VAL A 1 308 ? 7.764 -5.576 -35.430 1.00 72.00 308 VAL A O 1
ATOM 2328 N N . PRO A 1 309 ? 6.459 -4.690 -37.040 1.00 75.25 309 PRO A N 1
ATOM 2329 C CA . PRO A 1 309 ? 7.353 -5.060 -38.137 1.00 75.25 309 PRO A CA 1
ATOM 2330 C C . PRO A 1 309 ? 8.742 -4.433 -37.984 1.00 75.25 309 PRO A C 1
ATOM 2332 O O . PRO A 1 309 ? 8.848 -3.264 -37.618 1.00 75.25 309 PRO A O 1
ATOM 2335 N N . GLU A 1 310 ? 9.803 -5.159 -38.353 1.00 72.19 310 GLU A N 1
ATOM 2336 C CA . GLU A 1 310 ? 11.178 -4.630 -38.286 1.00 72.19 310 GLU A CA 1
ATOM 2337 C C . GLU A 1 310 ? 11.361 -3.336 -39.093 1.00 72.19 310 GLU A C 1
ATOM 2339 O O . GLU A 1 310 ? 12.105 -2.441 -38.691 1.00 72.19 310 GLU A O 1
ATOM 2344 N N . SER A 1 311 ? 10.618 -3.191 -40.196 1.00 71.50 311 SER A N 1
ATOM 2345 C CA . SER A 1 311 ? 10.616 -1.984 -41.026 1.00 71.50 311 SER A CA 1
ATOM 2346 C C . SER A 1 311 ? 10.234 -0.716 -40.259 1.00 71.50 311 SER A C 1
ATOM 2348 O O . SER A 1 311 ? 10.683 0.369 -40.617 1.00 71.50 311 SER A O 1
ATOM 2350 N N . SER A 1 312 ? 9.440 -0.841 -39.192 1.00 70.12 312 SER A N 1
ATOM 2351 C CA . SER A 1 312 ? 9.036 0.281 -38.338 1.00 70.12 312 SER A CA 1
ATOM 2352 C C . SER A 1 312 ? 10.198 0.857 -37.521 1.00 70.12 312 SER A C 1
ATOM 2354 O O . SER A 1 312 ? 10.090 1.977 -37.027 1.00 70.12 312 SER A O 1
ATOM 2356 N N . PHE A 1 313 ? 11.313 0.128 -37.399 1.00 68.44 313 PHE A N 1
ATOM 2357 C CA . PHE A 1 313 ? 12.510 0.560 -36.672 1.00 68.44 313 PHE A CA 1
ATOM 2358 C C . PHE A 1 313 ? 13.632 1.076 -37.584 1.00 68.44 313 PHE A C 1
ATOM 2360 O O . PHE A 1 313 ? 14.629 1.587 -37.080 1.00 68.44 313 PHE A O 1
ATOM 2367 N N . LEU A 1 314 ? 13.487 0.999 -38.915 1.00 62.97 314 LEU A N 1
ATOM 2368 C CA . LEU A 1 314 ? 14.536 1.402 -39.871 1.00 62.97 314 LEU A CA 1
ATOM 2369 C C . LEU A 1 314 ? 14.976 2.866 -39.711 1.00 62.97 314 LEU A C 1
ATOM 2371 O O . LEU A 1 314 ? 16.125 3.201 -39.986 1.00 62.97 314 LEU A O 1
ATOM 2375 N N . HIS A 1 315 ? 14.079 3.734 -39.242 1.00 61.84 315 HIS A N 1
ATOM 2376 C CA . HIS A 1 315 ? 14.363 5.150 -38.997 1.00 61.84 315 HIS A CA 1
ATOM 2377 C C . HIS A 1 315 ? 14.888 5.442 -37.583 1.00 61.84 315 HIS A C 1
ATOM 2379 O O . HIS A 1 315 ? 15.271 6.573 -37.302 1.00 61.84 315 HIS A O 1
ATOM 2385 N N . CYS A 1 316 ? 14.935 4.441 -36.700 1.00 62.50 316 CYS A N 1
ATOM 2386 C CA . CYS A 1 316 ? 15.356 4.602 -35.309 1.00 62.50 316 CYS A CA 1
ATOM 2387 C C . CYS A 1 316 ? 16.874 4.483 -35.111 1.00 62.50 316 CYS A C 1
ATOM 2389 O O . CYS A 1 316 ? 17.386 4.909 -34.084 1.00 62.50 316 CYS A O 1
ATOM 2391 N N . CYS A 1 317 ? 17.606 3.949 -36.095 1.00 51.34 317 CYS A N 1
ATOM 2392 C CA . CYS A 1 317 ? 19.071 3.841 -36.073 1.00 51.34 317 CYS A CA 1
ATOM 2393 C C . CYS A 1 317 ? 19.791 5.068 -36.673 1.00 51.34 317 CYS A C 1
ATOM 2395 O O . CYS A 1 317 ? 20.960 4.973 -37.039 1.00 51.34 317 CYS A O 1
ATOM 2397 N N . GLY A 1 318 ? 19.093 6.200 -36.815 1.00 46.56 318 GLY A N 1
ATOM 2398 C CA . GLY A 1 318 ? 19.614 7.440 -37.393 1.00 46.56 318 GLY A CA 1
ATOM 2399 C C . GLY A 1 318 ? 19.551 8.621 -36.426 1.00 46.56 318 GLY A C 1
ATOM 2400 O O . GLY A 1 318 ? 18.852 9.588 -36.716 1.00 46.56 318 GLY A O 1
ATOM 2401 N N . ALA A 1 319 ? 20.251 8.533 -35.294 1.00 31.38 319 ALA A N 1
ATOM 2402 C CA . ALA A 1 319 ? 20.640 9.661 -34.443 1.00 31.38 319 ALA A CA 1
ATOM 2403 C C . ALA A 1 319 ? 21.897 9.289 -33.649 1.00 31.38 319 ALA A C 1
ATOM 2405 O O . ALA A 1 319 ? 21.878 8.212 -33.010 1.00 31.38 319 ALA A O 1
#